Protein AF-A0A7R9XT39-F1 (afdb_monomer_lite)

Secondary structure (DSSP, 8-state):
-------------------------------------PPPP--------S-THHHHHHHHS-TTTTT--HHHH-S---PPS---HHHHHHHHHHHHHHHTSHHHHHS-HHHHHHHIIIIIHHHHHHHHHHHS---SHHHHHHHHHHHHHHHHHHHHHHHHHHH-TTTTT--SHHHHHHHHHHHHHHHHHHHHHHHHHTTTTS-TTTTTHHHHHHHHHHHHHHHHHHHHHH---HHHHHHHHIIIIIIHHHHHHHHHHHHTTBTBTT--S--BTTTB-HHHHHHHHHHHHHHHHHHHHHHHS------

Radius of gyration: 29.71 Å; chains: 1; bounding box: 96×55×79 Å

InterPro domains:
  IPR004254 AdipoR/Haemolysin-III-related [PF03006] (77-288)

Organism: Micromonas pusilla (NCBI:txid38833)

Structure (mmCIF, N/CA/C/O backbone):
data_AF-A0A7R9XT39-F1
#
_entry.id   AF-A0A7R9XT39-F1
#
loop_
_atom_site.group_PDB
_atom_site.id
_atom_site.type_symbol
_atom_site.label_atom_id
_atom_site.label_alt_id
_atom_site.label_comp_id
_atom_site.label_asym_id
_atom_site.label_entity_id
_atom_site.label_seq_id
_atom_site.pdbx_PDB_ins_code
_atom_site.Cartn_x
_atom_site.Cartn_y
_atom_site.Cartn_z
_atom_site.occupancy
_atom_site.B_iso_or_equiv
_atom_site.auth_seq_id
_atom_site.auth_comp_id
_atom_site.auth_asym_id
_atom_site.auth_atom_id
_atom_site.pdbx_PDB_model_num
ATOM 1 N N . MET A 1 1 ? 1.419 -35.106 53.088 1.00 32.16 1 MET A N 1
ATOM 2 C CA . MET A 1 1 ? 0.841 -36.441 53.369 1.00 32.16 1 MET A CA 1
ATOM 3 C C . MET A 1 1 ? 0.356 -36.414 54.808 1.00 32.16 1 MET A C 1
ATOM 5 O O . MET A 1 1 ? 1.156 -36.060 55.649 1.00 32.16 1 MET A O 1
ATOM 9 N N . GLY A 1 2 ? -0.871 -36.677 55.224 1.00 34.03 2 GLY A N 1
ATOM 10 C CA . GLY A 1 2 ? -2.142 -37.052 54.620 1.00 34.03 2 GLY A CA 1
ATOM 11 C C . GLY A 1 2 ? -3.026 -37.405 55.823 1.00 34.03 2 GLY A C 1
ATOM 12 O O . GLY A 1 2 ? -2.589 -38.176 56.669 1.00 34.03 2 GLY A O 1
ATOM 13 N N . ALA A 1 3 ? -4.217 -36.822 55.956 1.00 34.62 3 ALA A N 1
ATOM 14 C CA . ALA A 1 3 ? -5.177 -37.242 56.975 1.00 34.62 3 ALA A CA 1
ATOM 15 C C . ALA A 1 3 ? -6.605 -37.010 56.477 1.00 34.62 3 ALA A C 1
ATOM 17 O O . ALA A 1 3 ? -6.952 -35.956 55.951 1.00 34.62 3 ALA A O 1
ATOM 18 N N . ARG A 1 4 ? -7.394 -38.070 56.605 1.00 38.53 4 ARG A N 1
ATOM 19 C CA . ARG A 1 4 ? -8.707 -38.335 56.023 1.00 38.53 4 ARG A CA 1
ATOM 20 C C . ARG A 1 4 ? -9.724 -38.336 57.165 1.00 38.53 4 ARG A C 1
ATOM 22 O O . ARG A 1 4 ? -9.481 -39.034 58.139 1.00 38.53 4 ARG A O 1
ATOM 29 N N . ALA A 1 5 ? -10.837 -37.613 57.029 1.00 36.81 5 ALA A N 1
ATOM 30 C CA . ALA A 1 5 ? -12.139 -37.787 57.711 1.00 36.81 5 ALA A CA 1
ATOM 31 C C . ALA A 1 5 ? -12.947 -36.489 57.478 1.00 36.81 5 ALA A C 1
ATOM 33 O O . ALA A 1 5 ? -12.364 -35.419 57.503 1.00 36.81 5 ALA A O 1
ATOM 34 N N . ARG A 1 6 ? -14.261 -36.451 57.237 1.00 35.59 6 ARG A N 1
ATOM 35 C CA . ARG A 1 6 ? -15.346 -37.224 57.851 1.00 35.59 6 ARG A CA 1
ATOM 36 C C . ARG A 1 6 ? -16.622 -37.040 57.005 1.00 35.59 6 ARG A C 1
ATOM 38 O O . ARG A 1 6 ? -16.967 -35.917 56.655 1.00 35.59 6 ARG A O 1
ATOM 45 N N . ARG A 1 7 ? -17.341 -38.132 56.727 1.00 37.88 7 ARG A N 1
ATOM 46 C CA . ARG A 1 7 ? -18.770 -38.126 56.355 1.00 37.88 7 ARG A CA 1
ATOM 47 C C . ARG A 1 7 ? -19.614 -37.770 57.586 1.00 37.88 7 ARG A C 1
ATOM 49 O O . ARG A 1 7 ? -19.303 -38.269 58.666 1.00 37.88 7 ARG A O 1
ATOM 56 N N . ARG A 1 8 ? -20.730 -37.057 57.395 1.00 34.25 8 ARG A N 1
ATOM 57 C CA . ARG A 1 8 ? -21.963 -37.210 58.191 1.00 34.25 8 ARG A CA 1
ATOM 58 C C . ARG A 1 8 ? -23.192 -36.975 57.308 1.00 34.25 8 ARG A C 1
ATOM 60 O O . ARG A 1 8 ? -23.306 -35.945 56.658 1.00 34.25 8 ARG A O 1
ATOM 67 N N . SER A 1 9 ? -24.060 -37.979 57.297 1.00 34.28 9 SER A N 1
ATOM 68 C CA . SER A 1 9 ? -25.450 -37.977 56.844 1.00 34.28 9 SER A CA 1
ATOM 69 C C . SER A 1 9 ? -26.370 -37.446 57.945 1.00 34.28 9 SER A C 1
ATOM 71 O O . SER A 1 9 ? -26.027 -37.572 59.119 1.00 34.28 9 SER A O 1
ATOM 73 N N . ASN A 1 10 ? -27.560 -36.967 57.577 1.00 31.22 10 ASN A N 1
ATOM 74 C CA . ASN A 1 10 ? -28.809 -37.363 58.236 1.00 31.22 10 ASN A CA 1
ATOM 75 C C . ASN A 1 10 ? -30.018 -37.052 57.346 1.00 31.22 10 ASN A C 1
ATOM 77 O O . ASN A 1 10 ? -30.013 -36.088 56.586 1.00 31.22 10 ASN A O 1
ATOM 81 N N . ALA A 1 11 ? -30.995 -37.946 57.436 1.00 33.69 11 ALA A N 1
ATOM 82 C CA . ALA A 1 11 ? -32.168 -38.097 56.595 1.00 33.69 11 ALA A CA 1
ATOM 83 C C . ALA A 1 11 ? -33.451 -37.541 57.252 1.00 33.69 11 ALA A C 1
ATOM 85 O O . ALA A 1 11 ? -33.445 -37.158 58.420 1.00 33.69 11 ALA A O 1
ATOM 86 N N . ASP A 1 12 ? -34.526 -37.614 56.460 1.00 35.66 12 ASP A N 1
ATOM 87 C CA . ASP A 1 12 ? -35.953 -37.715 56.803 1.00 35.66 12 ASP A CA 1
ATOM 88 C C . ASP A 1 12 ? -36.755 -36.467 57.203 1.00 35.66 12 ASP A C 1
ATOM 90 O O . ASP A 1 12 ? -36.602 -35.915 58.291 1.00 35.66 12 ASP A O 1
ATOM 94 N N . ARG A 1 13 ? -37.779 -36.158 56.383 1.00 34.16 13 ARG A N 1
ATOM 95 C CA . ARG A 1 13 ? -39.195 -36.358 56.770 1.00 34.16 13 ARG A CA 1
ATOM 96 C C . ARG A 1 13 ? -40.201 -36.130 55.620 1.00 34.16 13 ARG A C 1
ATOM 98 O O . ARG A 1 13 ? -40.382 -35.010 55.166 1.00 34.16 13 ARG A O 1
ATOM 105 N N . ARG A 1 14 ? -40.933 -37.221 55.346 1.00 31.92 14 ARG A N 1
ATOM 106 C CA . ARG A 1 14 ? -42.397 -37.374 55.160 1.00 31.92 14 ARG A CA 1
ATOM 107 C C . ARG A 1 14 ? -43.088 -37.026 53.830 1.00 31.92 14 ARG A C 1
ATOM 109 O O . ARG A 1 14 ? -43.102 -35.895 53.365 1.00 31.92 14 ARG A O 1
ATOM 116 N N . SER A 1 15 ? -43.749 -38.074 53.341 1.00 32.22 15 SER A N 1
ATOM 117 C CA . SER A 1 15 ? -44.799 -38.215 52.334 1.00 32.22 15 SER A CA 1
ATOM 118 C C . SER A 1 15 ? -46.222 -38.049 52.913 1.00 32.22 15 SER A C 1
ATOM 120 O O . SER A 1 15 ? -46.395 -38.112 54.130 1.00 32.22 15 SER A O 1
ATOM 122 N N . ASP A 1 16 ? -47.196 -37.918 51.994 1.00 31.92 16 ASP A N 1
ATOM 123 C CA . ASP A 1 16 ? -48.549 -38.536 51.965 1.00 31.92 16 ASP A CA 1
ATOM 124 C C . ASP A 1 16 ? -49.814 -37.645 51.952 1.00 31.92 16 ASP A C 1
ATOM 126 O O . ASP A 1 16 ? -49.965 -36.723 52.747 1.00 31.92 16 ASP A O 1
ATOM 130 N N . GLY A 1 17 ? -50.760 -38.051 51.077 1.00 26.70 17 GLY A N 1
ATOM 131 C CA . GLY A 1 17 ? -52.228 -37.868 51.176 1.00 26.70 17 GLY A CA 1
ATOM 132 C C . GLY A 1 17 ? -52.839 -36.797 50.254 1.00 26.70 17 GLY A C 1
ATOM 133 O O . GLY A 1 17 ? -52.707 -35.619 50.540 1.00 26.70 17 GLY A O 1
ATOM 134 N N . SER A 1 18 ? -53.366 -37.097 49.056 1.00 27.42 18 SER A N 1
ATOM 135 C CA . SER A 1 18 ? -54.650 -37.744 48.671 1.00 27.42 18 SER A CA 1
ATOM 136 C C . SER A 1 18 ? -55.882 -36.815 48.615 1.00 27.42 18 SER A C 1
ATOM 138 O O . SER A 1 18 ? -56.215 -36.206 49.627 1.00 27.42 18 SER A O 1
ATOM 140 N N . SER A 1 19 ? -56.611 -36.862 47.484 1.00 29.48 19 SER A N 1
ATOM 141 C CA . SER A 1 19 ? -58.088 -37.009 47.335 1.00 29.48 19 SER A CA 1
ATOM 142 C C . SER A 1 19 ? -58.835 -36.033 46.388 1.00 29.48 19 SER A C 1
ATOM 144 O O . SER A 1 19 ? -58.649 -34.824 46.449 1.00 29.48 19 SER A O 1
ATOM 146 N N . ASN A 1 20 ? -59.721 -36.657 45.584 1.00 31.84 20 ASN A N 1
ATOM 147 C CA . ASN A 1 20 ? -61.009 -36.234 44.981 1.00 31.84 20 ASN A CA 1
ATOM 148 C C . ASN A 1 20 ? -61.008 -35.239 43.800 1.00 31.84 20 ASN A C 1
ATOM 150 O O . ASN A 1 20 ? -60.501 -34.133 43.904 1.00 31.84 20 ASN A O 1
ATOM 154 N N . GLU A 1 21 ? -61.387 -35.635 42.575 1.00 28.19 21 GLU A N 1
ATOM 155 C CA . GLU A 1 21 ? -62.702 -36.031 41.996 1.00 28.19 21 GLU A CA 1
ATOM 156 C C . GLU A 1 21 ? -63.552 -34.858 41.445 1.00 28.19 21 GLU A C 1
ATOM 158 O O . GLU A 1 21 ? -63.970 -33.973 42.176 1.00 28.19 21 GLU A O 1
ATOM 163 N N . ALA A 1 22 ? -63.775 -34.933 40.121 1.00 27.36 22 ALA A N 1
ATOM 164 C CA . ALA A 1 22 ? -64.936 -34.579 39.283 1.00 27.36 22 ALA A CA 1
ATOM 165 C C . ALA A 1 22 ? -65.805 -33.321 39.542 1.00 27.36 22 ALA A C 1
ATOM 167 O O . ALA A 1 22 ? -66.379 -33.140 40.607 1.00 27.36 22 ALA A O 1
ATOM 168 N N . GLY A 1 23 ? -66.096 -32.574 38.462 1.00 25.83 23 GLY A N 1
ATOM 169 C CA . GLY A 1 23 ? -67.310 -31.743 38.362 1.00 25.83 23 GLY A CA 1
ATOM 170 C C . GLY A 1 23 ? -67.224 -30.563 37.386 1.00 25.83 23 GLY A C 1
ATOM 171 O O . GLY A 1 23 ? -66.329 -29.738 37.486 1.00 25.83 23 GLY A O 1
ATOM 172 N N . ALA A 1 24 ? -68.156 -30.495 36.434 1.00 28.08 24 ALA A N 1
ATOM 173 C CA . ALA A 1 24 ? -68.246 -29.533 35.332 1.00 28.08 24 ALA A CA 1
ATOM 174 C C . ALA A 1 24 ? -68.971 -28.217 35.690 1.00 28.08 24 ALA A C 1
ATOM 176 O O . ALA A 1 24 ? -69.907 -28.277 36.477 1.00 28.08 24 ALA A O 1
ATOM 177 N N . SER A 1 25 ? -68.645 -27.097 35.011 1.00 28.42 25 SER A N 1
ATOM 178 C CA . SER A 1 25 ? -69.613 -26.105 34.465 1.00 28.42 25 SER A CA 1
ATOM 179 C C . SER A 1 25 ? -68.954 -24.832 33.875 1.00 28.42 25 SER A C 1
ATOM 181 O O . SER A 1 25 ? -68.243 -24.126 34.577 1.00 28.42 25 SER A O 1
ATOM 183 N N . SER A 1 26 ? -69.251 -24.572 32.591 1.00 27.02 26 SER A N 1
ATOM 184 C CA . SER A 1 26 ? -69.589 -23.299 31.895 1.00 27.02 26 SER A CA 1
ATOM 185 C C . SER A 1 26 ? -68.914 -21.933 32.182 1.00 27.02 26 SER A C 1
ATOM 187 O O . SER A 1 26 ? -68.996 -21.441 33.298 1.00 27.02 26 SER A O 1
ATOM 189 N N . GLN A 1 27 ? -68.557 -21.264 31.058 1.00 27.39 27 GLN A N 1
ATOM 190 C CA . GLN A 1 27 ? -68.538 -19.800 30.766 1.00 27.39 27 GLN A CA 1
ATOM 191 C C . GLN A 1 27 ? -67.497 -18.941 31.522 1.00 27.39 27 GLN A C 1
ATOM 193 O O . GLN A 1 27 ? -67.239 -19.187 32.686 1.00 27.39 27 GLN A O 1
ATOM 198 N N . SER A 1 28 ? -66.852 -17.905 30.977 1.00 27.48 28 SER A N 1
ATOM 199 C CA . SER A 1 28 ? -66.780 -17.252 29.661 1.00 27.48 28 SER A CA 1
ATOM 200 C C . SER A 1 28 ? -65.552 -16.307 29.667 1.00 27.48 28 SER A C 1
ATOM 202 O O . SER A 1 28 ? -64.996 -16.035 30.728 1.00 27.48 28 SER A O 1
ATOM 204 N N . ASP A 1 29 ? -65.194 -15.810 28.480 1.00 29.88 29 ASP A N 1
ATOM 205 C CA . ASP A 1 29 ? -64.524 -14.523 28.204 1.00 29.88 29 ASP A CA 1
ATOM 206 C C . ASP A 1 29 ? -62.989 -14.448 27.992 1.00 29.88 29 ASP A C 1
ATOM 208 O O . ASP A 1 29 ? -62.166 -14.782 28.841 1.00 29.88 29 ASP A O 1
ATOM 212 N N . ASP A 1 30 ? -62.690 -13.925 26.791 1.00 30.08 30 ASP A N 1
ATOM 213 C CA . ASP A 1 30 ? -61.582 -13.056 26.369 1.00 30.08 30 ASP A CA 1
ATOM 214 C C . ASP A 1 30 ? -60.177 -13.629 26.066 1.00 30.08 30 ASP A C 1
ATOM 216 O O . ASP A 1 30 ? -59.311 -13.742 26.925 1.00 30.08 30 ASP A O 1
ATOM 220 N N . GLU A 1 31 ? -59.930 -13.948 24.781 1.00 30.56 31 GLU A N 1
ATOM 221 C CA . GLU A 1 31 ? -59.060 -13.181 23.845 1.00 30.56 31 GLU A CA 1
ATOM 222 C C . GLU A 1 31 ? -58.592 -14.034 22.631 1.00 30.56 31 GLU A C 1
ATOM 224 O O . GLU A 1 31 ? -57.877 -15.032 22.745 1.00 30.56 31 GLU A O 1
ATOM 229 N N . GLU A 1 32 ? -58.987 -13.603 21.428 1.00 31.91 32 GLU A N 1
ATOM 230 C CA . GLU A 1 32 ? -58.438 -13.970 20.104 1.00 31.91 32 GLU A CA 1
ATOM 231 C C . GLU A 1 32 ? -57.092 -13.239 19.824 1.00 31.91 32 GLU A C 1
ATOM 233 O O . GLU A 1 32 ? -56.751 -12.311 20.554 1.00 31.91 32 GLU A O 1
ATOM 238 N N . PRO A 1 33 ? -56.376 -13.436 18.688 1.00 42.66 33 PRO A N 1
ATOM 239 C CA . PRO A 1 33 ? -56.176 -14.625 17.851 1.00 42.66 33 PRO A CA 1
ATOM 240 C C . PRO A 1 33 ? -54.685 -14.854 17.454 1.00 42.66 33 PRO A C 1
ATOM 242 O O . PRO A 1 33 ? -53.861 -13.941 17.378 1.00 42.66 33 PRO A O 1
ATOM 245 N N . ARG A 1 34 ? -54.332 -16.092 17.074 1.00 33.81 34 ARG A N 1
ATOM 246 C CA . ARG A 1 34 ? -53.070 -16.431 16.371 1.00 33.81 34 ARG A CA 1
ATOM 247 C C . ARG A 1 34 ? -53.245 -16.300 14.848 1.00 33.81 34 ARG A C 1
ATOM 249 O O . ARG A 1 34 ? -54.191 -16.890 14.331 1.00 33.81 34 ARG A O 1
ATOM 256 N N . PRO A 1 35 ? -52.313 -15.691 14.089 1.00 35.38 35 PRO A N 1
ATOM 257 C CA . PRO A 1 35 ? -52.311 -15.806 12.632 1.00 35.38 35 PRO A CA 1
ATOM 258 C C . PRO A 1 35 ? -51.395 -16.953 12.164 1.00 35.38 35 PRO A C 1
ATOM 260 O O . PRO A 1 35 ? -50.300 -17.118 12.714 1.00 35.38 35 PRO A O 1
ATOM 263 N N . PRO A 1 36 ? -51.754 -17.703 11.103 1.00 38.31 36 PRO A N 1
ATOM 264 C CA . PRO A 1 36 ? -50.773 -18.490 10.369 1.00 38.31 36 PRO A CA 1
ATOM 265 C C . PRO A 1 36 ? -50.603 -18.077 8.894 1.00 38.31 36 PRO A C 1
ATOM 267 O O . PRO A 1 36 ? -51.551 -17.781 8.176 1.00 38.31 36 PRO A O 1
ATOM 270 N N . ALA A 1 37 ? -49.339 -18.198 8.472 1.00 32.69 37 ALA A N 1
ATOM 271 C CA . ALA A 1 37 ? -48.829 -18.561 7.145 1.00 32.69 37 ALA A CA 1
ATOM 272 C C . ALA A 1 37 ? -48.983 -17.577 5.960 1.00 32.69 37 ALA A C 1
ATOM 274 O O . ALA A 1 37 ? -49.962 -17.576 5.218 1.00 32.69 37 ALA A O 1
ATOM 275 N N . HIS A 1 38 ? -47.892 -16.855 5.665 1.00 31.77 38 HIS A N 1
ATOM 276 C CA . HIS A 1 38 ? -47.672 -16.208 4.369 1.00 31.77 38 HIS A CA 1
ATOM 277 C C . HIS A 1 38 ? -47.278 -17.220 3.278 1.00 31.77 38 HIS A C 1
ATOM 279 O O . HIS A 1 38 ? -46.337 -18.000 3.428 1.00 31.77 38 HIS A O 1
ATOM 285 N N . ARG A 1 39 ? -48.010 -17.146 2.159 1.00 31.08 39 ARG A N 1
ATOM 286 C CA . ARG A 1 39 ? -47.821 -17.873 0.895 1.00 31.08 39 ARG A CA 1
ATOM 287 C C . ARG A 1 39 ? -46.492 -17.553 0.205 1.00 31.08 39 ARG A C 1
ATOM 289 O O . ARG A 1 39 ? -46.056 -16.406 0.147 1.00 31.08 39 ARG A O 1
ATOM 296 N N . ALA A 1 40 ? -45.931 -18.596 -0.403 1.00 30.36 40 ALA A N 1
ATOM 297 C CA . ALA A 1 40 ? -44.793 -18.569 -1.307 1.00 30.36 40 ALA A CA 1
ATOM 298 C C . ALA A 1 40 ? -45.086 -17.791 -2.605 1.00 30.36 40 ALA A C 1
ATOM 300 O O . ALA A 1 40 ? -46.150 -17.919 -3.211 1.00 30.36 40 ALA A O 1
ATOM 301 N N . VAL A 1 41 ? -44.093 -17.012 -3.028 1.00 28.11 41 VAL A N 1
ATOM 302 C CA . VAL A 1 41 ? -44.050 -16.237 -4.271 1.00 28.11 41 VAL A CA 1
ATOM 303 C C . VAL A 1 41 ? -43.592 -17.143 -5.410 1.00 28.11 41 VAL A C 1
ATOM 305 O O . VAL A 1 41 ? -42.565 -17.812 -5.291 1.00 28.11 41 VAL A O 1
ATOM 308 N N . SER A 1 42 ? -44.303 -17.125 -6.538 1.00 30.08 42 SER A N 1
ATOM 309 C CA . SER A 1 42 ? -43.783 -17.668 -7.791 1.00 30.08 42 SER A CA 1
ATOM 310 C C . SER A 1 42 ? -44.086 -16.765 -8.986 1.00 30.08 42 SER A C 1
ATOM 312 O O . SER A 1 42 ? -45.142 -16.144 -9.087 1.00 30.08 42 SER A O 1
ATOM 314 N N . SER A 1 43 ? -43.122 -16.802 -9.905 1.00 29.98 43 SER A N 1
ATOM 315 C CA . SER A 1 43 ? -43.143 -16.429 -11.322 1.00 29.98 43 SER A CA 1
ATOM 316 C C . SER A 1 43 ? -42.496 -15.097 -11.742 1.00 29.98 43 SER A C 1
ATOM 318 O O . SER A 1 43 ? -42.910 -13.987 -11.427 1.00 29.98 43 SER A O 1
ATOM 320 N N . LEU A 1 44 ? -41.418 -15.303 -12.503 1.00 34.75 44 LEU A N 1
ATOM 321 C CA . LEU A 1 44 ? -40.627 -14.387 -13.313 1.00 34.75 44 LEU A CA 1
ATOM 322 C C . LEU A 1 44 ? -41.393 -13.834 -14.526 1.00 34.75 44 LEU A C 1
ATOM 324 O O . LEU A 1 44 ? -42.007 -14.608 -15.257 1.00 34.75 44 LEU A O 1
ATOM 328 N N . ARG A 1 45 ? -41.150 -12.556 -14.852 1.00 29.34 45 ARG A N 1
ATOM 329 C CA . ARG A 1 45 ? -40.791 -11.978 -16.181 1.00 29.34 45 ARG A CA 1
ATOM 330 C C . ARG A 1 45 ? -40.890 -10.448 -16.042 1.00 29.34 45 ARG A C 1
ATOM 332 O O . ARG A 1 45 ? -41.804 -9.969 -15.399 1.00 29.34 45 ARG A O 1
ATOM 339 N N . LYS A 1 46 ? -39.999 -9.598 -16.555 1.00 30.80 46 LYS A N 1
ATOM 340 C CA . LYS A 1 46 ? -39.373 -9.538 -17.883 1.00 30.80 46 LYS A CA 1
ATOM 341 C C . LYS A 1 46 ? -38.120 -8.652 -17.776 1.00 30.80 46 LYS A C 1
ATOM 343 O O . LYS A 1 46 ? -38.153 -7.615 -17.122 1.00 30.80 46 LYS A O 1
ATOM 348 N N . ALA A 1 47 ? -37.037 -9.047 -18.437 1.00 40.84 47 ALA A N 1
ATOM 349 C CA . ALA A 1 47 ? -35.874 -8.196 -18.646 1.00 40.84 47 ALA A CA 1
ATOM 350 C C . ALA A 1 47 ? -36.169 -7.166 -19.750 1.00 40.84 47 ALA A C 1
ATOM 352 O O . ALA A 1 47 ? -36.635 -7.543 -20.823 1.00 40.84 47 ALA A O 1
ATOM 353 N N . SER A 1 48 ? -35.865 -5.892 -19.491 1.00 30.88 48 SER A N 1
ATOM 354 C CA . SER A 1 48 ? -35.667 -4.868 -20.520 1.00 30.88 48 SER A CA 1
ATOM 355 C C . SER A 1 48 ? -34.634 -3.848 -20.033 1.00 30.88 48 SER A C 1
ATOM 357 O O . SER A 1 48 ? -34.872 -3.091 -19.101 1.00 30.88 48 SER A O 1
ATOM 359 N N . SER A 1 49 ? -33.459 -3.969 -20.646 1.00 35.31 49 SER A N 1
ATOM 360 C CA . SER A 1 49 ? -32.313 -3.069 -20.824 1.00 35.31 49 SER A CA 1
ATOM 361 C C . SER A 1 49 ? -32.158 -1.746 -20.049 1.00 35.31 49 SER A C 1
ATOM 363 O O . SER A 1 49 ? -33.008 -0.866 -20.107 1.00 35.31 49 SER A O 1
ATOM 365 N N . SER A 1 50 ? -30.890 -1.553 -19.647 1.00 38.59 50 SER A N 1
ATOM 366 C CA . SER A 1 50 ? -30.110 -0.301 -19.689 1.00 38.59 50 SER A CA 1
ATOM 367 C C . SER A 1 50 ? -30.188 0.618 -18.457 1.00 38.59 50 SER A C 1
ATOM 369 O O . SER A 1 50 ? -31.247 1.103 -18.095 1.00 38.59 50 SER A O 1
ATOM 371 N N . PHE A 1 51 ? -29.022 0.861 -17.835 1.00 33.41 51 PHE A N 1
ATOM 372 C CA . PHE A 1 51 ? -28.726 1.744 -16.681 1.00 33.41 51 PHE A CA 1
ATOM 373 C C . PHE A 1 51 ? -28.958 1.271 -15.225 1.00 33.41 51 PHE A C 1
ATOM 375 O O . PHE A 1 51 ? -28.666 2.014 -14.296 1.00 33.41 51 PHE A O 1
ATOM 382 N N . GLY A 1 52 ? -29.304 0.008 -14.963 1.00 34.75 52 GLY A N 1
ATOM 383 C CA . GLY A 1 52 ? -29.505 -0.506 -13.587 1.00 34.75 52 GLY A CA 1
ATOM 384 C C . GLY A 1 52 ? -28.255 -0.901 -12.768 1.00 34.75 52 GLY A C 1
ATOM 385 O O . GLY A 1 52 ? -28.378 -1.694 -11.837 1.00 34.75 52 GLY A O 1
ATOM 386 N N . SER A 1 53 ? -27.047 -0.444 -13.119 1.00 47.22 53 SER A N 1
ATOM 387 C CA . SER A 1 53 ? -25.788 -0.992 -12.564 1.00 47.22 53 SER A CA 1
ATOM 388 C C . SER A 1 53 ? -25.340 -0.351 -11.239 1.00 47.22 53 SER A C 1
ATOM 390 O O . SER A 1 53 ? -24.815 -1.042 -10.368 1.00 47.22 53 SER A O 1
ATOM 392 N N . PHE A 1 54 ? -25.588 0.945 -11.025 1.00 39.00 54 PHE A N 1
ATOM 393 C CA . PHE A 1 54 ? -25.061 1.647 -9.844 1.00 39.00 54 PHE A CA 1
ATOM 394 C C . PHE A 1 54 ? -25.980 1.583 -8.615 1.00 39.00 54 PHE A C 1
ATOM 396 O O . PHE A 1 54 ? -25.492 1.368 -7.506 1.00 39.00 54 PHE A O 1
ATOM 403 N N . GLU A 1 55 ? -27.299 1.695 -8.793 1.00 36.69 55 GLU A N 1
ATOM 404 C CA . GLU A 1 55 ? -28.264 1.580 -7.686 1.00 36.69 55 GLU A CA 1
ATOM 405 C C . GLU A 1 55 ? -28.286 0.171 -7.093 1.00 36.69 55 GLU A C 1
ATOM 407 O O . GLU A 1 55 ? -28.201 0.023 -5.877 1.00 36.69 55 GLU A O 1
ATOM 412 N N . LYS A 1 56 ? -28.237 -0.876 -7.928 1.00 37.09 56 LYS A N 1
ATOM 413 C CA . LYS A 1 56 ? -28.119 -2.260 -7.441 1.00 37.09 56 LYS A CA 1
ATOM 414 C C . LYS A 1 56 ? -26.810 -2.526 -6.702 1.00 37.09 56 LYS A C 1
ATOM 416 O O . LYS A 1 56 ? -26.808 -3.291 -5.746 1.00 37.09 56 LYS A O 1
ATOM 421 N N . LEU A 1 57 ? -25.696 -1.902 -7.095 1.00 37.16 57 LEU A N 1
ATOM 422 C CA . LEU A 1 57 ? -24.442 -1.982 -6.332 1.00 37.16 57 LEU A CA 1
ATOM 423 C C . LEU A 1 57 ? -24.547 -1.250 -4.985 1.00 37.16 57 LEU A C 1
ATOM 425 O O . LEU A 1 57 ? -24.005 -1.732 -3.989 1.00 37.16 57 LEU A O 1
ATOM 429 N N . HIS A 1 58 ? -25.266 -0.126 -4.936 1.00 40.50 58 HIS A N 1
ATOM 430 C CA . HIS A 1 58 ? -25.541 0.612 -3.702 1.00 40.50 58 HIS A CA 1
ATOM 431 C C . HIS A 1 58 ? -26.499 -0.144 -2.761 1.00 40.50 58 HIS A C 1
ATOM 433 O O . HIS A 1 58 ? -26.348 -0.030 -1.547 1.00 40.50 58 HIS A O 1
ATOM 439 N N . GLU A 1 59 ? -27.427 -0.940 -3.300 1.00 37.47 59 GLU A N 1
ATOM 440 C CA . GLU A 1 59 ? -28.325 -1.832 -2.547 1.00 37.47 59 GLU A CA 1
ATOM 441 C C . GLU A 1 59 ? -27.651 -3.144 -2.104 1.00 37.47 59 GLU A C 1
ATOM 443 O O . GLU A 1 59 ? -27.925 -3.642 -1.014 1.00 37.47 59 GLU A O 1
ATOM 448 N N . LEU A 1 60 ? -26.742 -3.702 -2.915 1.00 39.12 60 LEU A N 1
ATOM 449 C CA . LEU A 1 60 ? -25.974 -4.915 -2.585 1.00 39.12 60 LEU A CA 1
ATOM 450 C C . LEU A 1 60 ? -24.884 -4.660 -1.536 1.00 39.12 60 LEU A C 1
ATOM 452 O O . LEU A 1 60 ? -24.509 -5.568 -0.789 1.00 39.12 60 LEU A O 1
ATOM 456 N N . ALA A 1 61 ? -24.354 -3.441 -1.486 1.00 41.34 61 ALA A N 1
ATOM 457 C CA . ALA A 1 61 ? -23.466 -3.007 -0.427 1.00 41.34 61 ALA A CA 1
ATOM 458 C C . ALA A 1 61 ? -24.311 -2.463 0.729 1.00 41.34 61 ALA A C 1
ATOM 460 O O . ALA A 1 61 ? -24.690 -1.295 0.729 1.00 41.34 61 ALA A O 1
ATOM 461 N N . ASP A 1 62 ? -24.566 -3.273 1.762 1.00 48.72 62 ASP A N 1
ATOM 462 C CA . ASP A 1 62 ? -25.026 -2.711 3.032 1.00 48.72 62 ASP A CA 1
ATOM 463 C C . ASP A 1 62 ? -23.893 -1.843 3.600 1.00 48.72 62 ASP A C 1
ATOM 465 O O . ASP A 1 62 ? -23.013 -2.303 4.332 1.00 48.72 62 ASP A O 1
ATOM 469 N N . TRP A 1 63 ? -23.893 -0.561 3.237 1.00 47.09 63 TRP A N 1
ATOM 470 C CA . TRP A 1 63 ? -22.907 0.422 3.675 1.00 47.09 63 TRP A CA 1
ATOM 471 C C . TRP A 1 63 ? -22.859 0.551 5.195 1.00 47.09 63 TRP A C 1
ATOM 473 O O . TRP A 1 63 ? -21.849 1.016 5.735 1.00 47.09 63 TRP A O 1
ATOM 483 N N . LYS A 1 64 ? -23.914 0.125 5.908 1.00 50.38 64 LYS A N 1
ATOM 484 C CA . LYS A 1 64 ? -23.873 0.025 7.365 1.00 50.38 64 LYS A CA 1
ATOM 485 C C . LYS A 1 64 ? -22.922 -1.096 7.778 1.00 50.38 64 LYS A C 1
ATOM 487 O O . LYS A 1 64 ? -22.147 -0.878 8.700 1.00 50.38 64 LYS A O 1
ATOM 492 N N . GLN A 1 65 ? -22.827 -2.206 7.052 1.00 44.97 65 GLN A N 1
ATOM 493 C CA . GLN A 1 65 ? -21.994 -3.372 7.385 1.00 44.97 65 GLN A CA 1
ATOM 494 C C . GLN A 1 65 ? -20.599 -3.420 6.723 1.00 44.97 65 GLN A C 1
ATOM 496 O O . GLN A 1 65 ? -19.686 -3.987 7.313 1.00 44.97 65 GLN A O 1
ATOM 501 N N . VAL A 1 66 ? -20.361 -2.773 5.576 1.00 43.59 66 VAL A N 1
ATOM 502 C CA . VAL A 1 66 ? -19.073 -2.831 4.828 1.00 43.59 66 VAL A CA 1
ATOM 503 C C . VAL A 1 66 ? -17.848 -2.315 5.619 1.00 43.59 66 VAL A C 1
ATOM 505 O O . VAL A 1 66 ? -17.645 -1.106 5.764 1.00 43.59 66 VAL A O 1
ATOM 508 N N . GLY A 1 67 ? -17.023 -3.206 6.171 1.00 44.25 67 GLY A N 1
ATOM 509 C CA . GLY A 1 67 ? -15.894 -2.849 7.050 1.00 44.25 67 GLY A CA 1
ATOM 510 C C . GLY A 1 67 ? -16.255 -2.650 8.533 1.00 44.25 67 GLY A C 1
ATOM 511 O O . GLY A 1 67 ? -15.418 -2.195 9.312 1.00 44.25 67 GLY A O 1
ATOM 512 N N . LEU A 1 68 ? -17.483 -2.993 8.944 1.00 43.81 68 LEU A N 1
ATOM 513 C CA . LEU A 1 68 ? -17.869 -3.125 10.352 1.00 43.81 68 LEU A CA 1
ATOM 514 C C . LEU A 1 68 ? -17.752 -4.595 10.777 1.00 43.81 68 LEU A C 1
ATOM 516 O O . LEU A 1 68 ? -18.689 -5.372 10.619 1.00 43.81 68 LEU A O 1
ATOM 520 N N . HIS A 1 69 ? -16.637 -4.986 11.391 1.00 47.00 69 HIS A N 1
ATOM 521 C CA . HIS A 1 69 ? -16.652 -6.210 12.195 1.00 47.00 69 HIS A CA 1
ATOM 522 C C . HIS A 1 69 ? -17.294 -5.875 13.542 1.00 47.00 69 HIS A C 1
ATOM 524 O O . HIS A 1 69 ? -16.736 -5.086 14.306 1.00 47.00 69 HIS A O 1
ATOM 530 N N . LYS A 1 70 ? -18.432 -6.497 13.869 1.00 40.22 70 LYS A N 1
ATOM 531 C CA . LYS A 1 70 ? -19.077 -6.350 15.191 1.00 40.22 70 LYS A CA 1
ATOM 532 C C . LYS A 1 70 ? -18.090 -6.635 16.337 1.00 40.22 70 LYS A C 1
ATOM 534 O O . LYS A 1 70 ? -17.965 -5.835 17.254 1.00 40.22 70 LYS A O 1
ATOM 539 N N . ARG A 1 71 ? -17.228 -7.649 16.165 1.00 42.62 71 ARG A N 1
ATOM 540 C CA . ARG A 1 71 ? -16.110 -7.969 17.078 1.00 42.62 71 ARG A CA 1
ATOM 541 C C . ARG A 1 71 ? -15.058 -6.858 17.247 1.00 42.62 71 ARG A C 1
ATOM 543 O O . ARG A 1 71 ? -14.300 -6.920 18.203 1.00 42.62 71 ARG A O 1
ATOM 550 N N . TYR A 1 72 ? -14.964 -5.873 16.348 1.00 41.22 72 TYR A N 1
ATOM 551 C CA . TYR A 1 72 ? -14.047 -4.724 16.466 1.00 41.22 72 TYR A CA 1
ATOM 552 C C . TYR A 1 72 ? -14.740 -3.437 16.951 1.00 41.22 72 TYR A C 1
ATOM 554 O O . TYR A 1 72 ? -14.047 -2.473 17.295 1.00 41.22 72 TYR A O 1
ATOM 562 N N . ALA A 1 73 ? -16.076 -3.420 16.980 1.00 39.38 73 ALA A N 1
ATOM 563 C CA . ALA A 1 73 ? -16.896 -2.283 17.394 1.00 39.38 73 ALA A CA 1
ATOM 564 C C . ALA A 1 73 ? -17.302 -2.335 18.880 1.00 39.38 73 ALA A C 1
ATOM 566 O O . ALA A 1 73 ? -17.524 -1.276 19.466 1.00 39.38 73 ALA A O 1
ATOM 567 N N . ASP A 1 74 ? -17.346 -3.524 19.488 1.00 40.09 74 ASP A N 1
ATOM 568 C CA . ASP A 1 74 ? -17.762 -3.692 20.884 1.00 40.09 74 ASP A CA 1
ATOM 569 C C . ASP A 1 74 ? -16.727 -3.170 21.894 1.00 40.09 74 ASP A C 1
ATOM 571 O O . ASP A 1 74 ? -15.515 -3.217 21.675 1.00 40.09 74 ASP A O 1
ATOM 575 N N . GLN A 1 75 ? -17.224 -2.642 23.016 1.00 40.41 75 GLN A N 1
ATOM 576 C CA . GLN A 1 75 ? -16.437 -2.029 24.097 1.00 40.41 75 GLN A CA 1
ATOM 577 C C . GLN A 1 75 ? -15.740 -3.063 25.005 1.00 40.41 75 GLN A C 1
ATOM 579 O O . GLN A 1 75 ? -14.764 -2.728 25.673 1.00 40.41 75 GLN A O 1
ATOM 584 N N . ALA A 1 76 ? -16.188 -4.322 24.991 1.00 43.31 76 ALA A N 1
ATOM 585 C CA . ALA A 1 76 ? -15.637 -5.426 25.777 1.00 43.31 76 ALA A CA 1
ATOM 586 C C . ALA A 1 76 ? -14.688 -6.282 24.920 1.00 43.31 76 ALA A C 1
ATOM 588 O O . ALA A 1 76 ? -15.015 -7.380 24.475 1.00 43.31 76 ALA A O 1
ATOM 589 N N . LEU A 1 77 ? -13.506 -5.757 24.607 1.00 43.53 77 LEU A N 1
ATOM 590 C CA . LEU A 1 77 ? -12.563 -6.425 23.710 1.00 43.53 77 LEU A CA 1
ATOM 591 C C . LEU A 1 77 ? -11.663 -7.410 24.460 1.00 43.53 77 LEU A C 1
ATOM 593 O O . LEU A 1 77 ? -10.490 -7.133 24.695 1.00 43.53 77 LEU A O 1
ATOM 597 N N . HIS A 1 78 ? -12.184 -8.606 24.743 1.00 41.62 78 HIS A N 1
ATOM 598 C CA . HIS A 1 78 ? -11.333 -9.788 24.902 1.00 41.62 78 HIS A CA 1
ATOM 599 C C . HIS A 1 78 ? -10.870 -10.212 23.496 1.00 41.62 78 HIS A C 1
ATOM 601 O O . HIS A 1 78 ? -11.461 -11.075 22.846 1.00 41.62 78 HIS A O 1
ATOM 607 N N . ARG A 1 79 ? -9.869 -9.511 22.944 1.00 53.50 79 ARG A N 1
ATOM 608 C CA . ARG A 1 79 ? -9.271 -9.886 21.653 1.00 53.50 79 ARG A CA 1
ATOM 609 C C . ARG A 1 79 ? -8.274 -11.017 21.890 1.00 53.50 79 ARG A C 1
ATOM 611 O O . ARG A 1 79 ? -7.487 -10.915 22.829 1.00 53.50 79 ARG A O 1
ATOM 618 N N . PRO A 1 80 ? -8.285 -12.077 21.070 1.00 50.22 80 PRO A N 1
ATOM 619 C CA . PRO A 1 80 ? -7.245 -13.091 21.146 1.00 50.22 80 PRO A CA 1
ATOM 620 C C . PRO A 1 80 ? -5.882 -12.458 20.874 1.00 50.22 80 PRO A C 1
ATOM 622 O O . PRO A 1 80 ? -5.750 -11.548 20.052 1.00 50.22 80 PRO A O 1
ATOM 625 N N . ILE A 1 81 ? -4.904 -12.932 21.633 1.00 50.84 81 ILE A N 1
ATOM 626 C CA . ILE A 1 81 ? -3.520 -12.475 21.624 1.00 50.84 81 ILE A CA 1
ATOM 627 C C . ILE A 1 81 ? -2.883 -12.894 20.289 1.00 50.84 81 ILE A C 1
ATOM 629 O O . ILE A 1 81 ? -3.090 -14.020 19.851 1.00 50.84 81 ILE A O 1
ATOM 633 N N . ALA A 1 82 ? -2.129 -11.985 19.661 1.00 56.09 82 ALA A N 1
ATOM 634 C CA . ALA A 1 82 ? -1.291 -12.228 18.483 1.00 56.09 82 ALA A CA 1
ATOM 635 C C . ALA A 1 82 ? -2.021 -12.745 17.219 1.00 56.09 82 ALA A C 1
ATOM 637 O O . ALA A 1 82 ? -1.953 -13.921 16.868 1.00 56.09 82 ALA A O 1
ATOM 638 N N . ARG A 1 83 ? -2.670 -11.837 16.477 1.00 65.44 83 ARG A N 1
ATOM 639 C CA . ARG A 1 83 ? -3.126 -12.060 15.086 1.00 65.44 83 ARG A CA 1
ATOM 640 C C . ARG A 1 83 ? -2.284 -11.232 14.113 1.00 65.44 83 ARG A C 1
ATOM 642 O O . ARG A 1 83 ? -1.738 -10.213 14.521 1.00 65.44 83 ARG A O 1
ATOM 649 N N . GLY A 1 84 ? -2.172 -11.639 12.853 1.00 70.00 84 GLY A N 1
ATOM 650 C CA . GLY A 1 84 ? -1.301 -10.973 11.880 1.00 70.00 84 GLY A CA 1
ATOM 651 C C . GLY A 1 84 ? 0.168 -11.397 11.978 1.00 70.00 84 GLY A C 1
ATOM 652 O O . GLY A 1 84 ? 1.064 -10.589 11.750 1.00 70.00 84 GLY A O 1
ATOM 653 N N . TRP A 1 85 ? 0.451 -12.662 12.314 1.00 78.75 85 TRP A N 1
ATOM 654 C CA . TRP A 1 85 ? 1.823 -13.200 12.360 1.00 78.75 85 TRP A CA 1
ATOM 655 C C . TRP A 1 85 ? 2.580 -13.001 11.046 1.00 78.75 85 TRP A C 1
ATOM 657 O O . TRP A 1 85 ? 3.764 -12.670 11.057 1.00 78.75 85 TRP A O 1
ATOM 667 N N . ILE A 1 86 ? 1.877 -13.133 9.916 1.00 84.81 86 ILE A N 1
ATOM 668 C CA . ILE A 1 86 ? 2.431 -12.839 8.591 1.00 84.81 86 ILE A CA 1
ATOM 669 C C . ILE A 1 86 ? 2.940 -11.403 8.536 1.00 84.81 86 ILE A C 1
ATOM 671 O O . ILE A 1 86 ? 4.015 -11.161 7.993 1.00 84.81 86 ILE A O 1
ATOM 675 N N . HIS A 1 87 ? 2.192 -10.454 9.111 1.00 89.06 87 HIS A N 1
ATOM 676 C CA . HIS A 1 87 ? 2.589 -9.055 9.081 1.00 89.06 87 HIS A CA 1
ATOM 677 C C . HIS A 1 87 ? 3.908 -8.844 9.801 1.00 89.06 87 HIS A C 1
ATOM 679 O O . HIS A 1 87 ? 4.787 -8.181 9.264 1.00 89.06 87 HIS A O 1
ATOM 685 N N . LEU A 1 88 ? 4.066 -9.457 10.975 1.00 89.75 88 LEU A N 1
ATOM 686 C CA . LEU A 1 88 ? 5.297 -9.349 11.747 1.00 89.75 88 LEU A CA 1
ATOM 687 C C . LEU A 1 88 ? 6.482 -9.995 11.037 1.00 89.75 88 LEU A C 1
ATOM 689 O O . LEU A 1 88 ? 7.541 -9.374 10.953 1.00 89.75 88 LEU A O 1
ATOM 693 N N . VAL A 1 89 ? 6.321 -11.228 10.553 1.00 91.50 89 VAL A N 1
ATOM 694 C CA . VAL A 1 89 ? 7.400 -11.961 9.875 1.00 91.50 89 VAL A CA 1
ATOM 695 C C . VAL A 1 89 ? 7.877 -11.182 8.651 1.00 91.50 89 VAL A C 1
ATOM 697 O O . VAL A 1 89 ? 9.076 -10.949 8.500 1.00 91.50 89 VAL A O 1
ATOM 700 N N . VAL A 1 90 ? 6.944 -10.716 7.817 1.00 93.75 90 VAL A N 1
ATOM 701 C CA . VAL A 1 90 ? 7.264 -9.932 6.618 1.00 93.75 90 VAL A CA 1
ATOM 702 C C . VAL A 1 90 ? 7.885 -8.586 6.992 1.00 93.75 90 VAL A C 1
ATOM 704 O O . VAL A 1 90 ? 8.945 -8.256 6.465 1.00 93.75 90 VAL A O 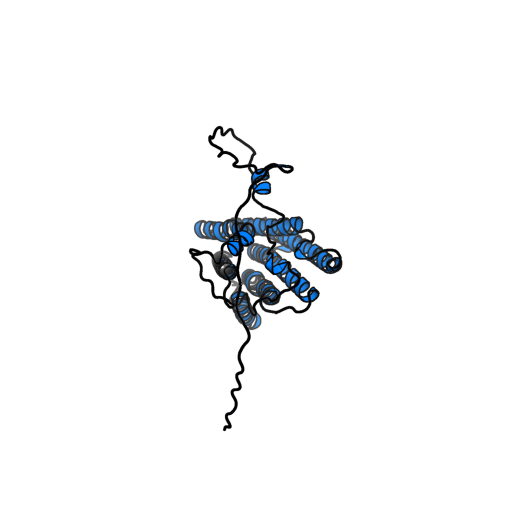1
ATOM 707 N N . ALA A 1 91 ? 7.291 -7.837 7.928 1.00 93.94 91 ALA A N 1
ATOM 708 C CA . ALA A 1 91 ? 7.812 -6.535 8.345 1.00 93.94 91 ALA A CA 1
ATOM 709 C C . ALA A 1 91 ? 9.234 -6.643 8.906 1.00 93.94 91 ALA A C 1
ATOM 711 O O . ALA A 1 91 ? 10.098 -5.847 8.551 1.00 93.94 91 ALA A O 1
ATOM 712 N N . SER A 1 92 ? 9.491 -7.649 9.746 1.00 94.94 92 SER A N 1
ATOM 713 C CA . SER A 1 92 ? 10.788 -7.850 10.400 1.00 94.94 92 SER A CA 1
ATOM 714 C C . SER A 1 92 ? 11.853 -8.306 9.403 1.00 94.94 92 SER A C 1
ATOM 716 O O . SER A 1 92 ? 12.945 -7.738 9.372 1.00 94.94 92 SER A O 1
ATOM 718 N N . GLY A 1 93 ? 11.528 -9.285 8.549 1.00 95.88 93 GLY A N 1
ATOM 719 C CA . GLY A 1 93 ? 12.435 -9.769 7.507 1.00 95.88 93 GLY A CA 1
ATOM 720 C C . GLY A 1 93 ? 12.793 -8.673 6.503 1.00 95.88 93 GLY A C 1
ATOM 721 O O . GLY A 1 93 ? 13.969 -8.445 6.227 1.00 95.88 93 GLY A O 1
ATOM 722 N N . VAL A 1 94 ? 11.798 -7.929 6.012 1.00 95.50 94 VAL A N 1
ATOM 723 C CA . VAL A 1 94 ? 12.035 -6.821 5.076 1.00 95.50 94 VAL A CA 1
ATOM 724 C C . VAL A 1 94 ? 12.791 -5.677 5.744 1.00 95.50 94 VAL A C 1
ATOM 726 O O . VAL A 1 94 ? 13.719 -5.148 5.135 1.00 95.50 94 VAL A O 1
ATOM 729 N N . SER A 1 95 ? 12.472 -5.327 6.995 1.00 96.00 95 SER A N 1
ATOM 730 C CA . SER A 1 95 ? 13.248 -4.339 7.753 1.00 96.00 95 SER A CA 1
ATOM 731 C C . SER A 1 95 ? 14.723 -4.722 7.837 1.00 96.00 95 SER A C 1
ATOM 733 O O . SER A 1 95 ? 15.568 -3.867 7.601 1.00 96.00 95 SER A O 1
ATOM 735 N N . ALA A 1 96 ? 15.054 -5.986 8.116 1.00 96.31 96 ALA A N 1
ATOM 736 C CA . ALA A 1 96 ? 16.447 -6.432 8.168 1.00 96.31 96 ALA A CA 1
ATOM 737 C C . ALA A 1 96 ? 17.165 -6.259 6.815 1.00 96.31 96 ALA A C 1
ATOM 739 O O . ALA A 1 96 ? 18.288 -5.756 6.765 1.00 96.31 96 ALA A O 1
ATOM 740 N N . ILE A 1 97 ? 16.506 -6.608 5.705 1.00 94.25 97 ILE A N 1
ATOM 741 C CA . ILE A 1 97 ? 17.067 -6.465 4.349 1.00 94.25 97 ILE A CA 1
ATOM 742 C C . ILE A 1 97 ? 17.242 -4.983 3.963 1.00 94.25 97 ILE A C 1
ATOM 744 O O . ILE A 1 97 ? 18.250 -4.610 3.364 1.00 94.25 97 ILE A O 1
ATOM 748 N N . VAL A 1 98 ? 16.279 -4.121 4.307 1.00 93.62 98 VAL A N 1
ATOM 749 C CA . VAL A 1 98 ? 16.339 -2.680 4.002 1.00 93.62 98 VAL A CA 1
ATOM 750 C C . VAL A 1 98 ? 17.391 -1.981 4.866 1.00 93.62 98 VAL A C 1
ATOM 752 O O . VAL A 1 98 ? 18.210 -1.229 4.343 1.00 93.62 98 VAL A O 1
ATOM 755 N N . LEU A 1 99 ? 17.391 -2.231 6.179 1.00 94.00 99 LEU A N 1
ATOM 756 C CA . LEU A 1 99 ? 18.268 -1.548 7.136 1.00 94.00 99 LEU A CA 1
ATOM 757 C C . LEU A 1 99 ? 19.727 -2.008 7.048 1.00 94.00 99 LEU A C 1
ATOM 759 O O . LEU A 1 99 ? 20.618 -1.216 7.330 1.00 94.00 99 LEU A O 1
ATOM 763 N N . SER A 1 100 ? 19.988 -3.245 6.613 1.00 94.12 100 SER A N 1
ATOM 764 C CA . SER A 1 100 ? 21.354 -3.706 6.309 1.00 94.12 100 SER A CA 1
ATOM 765 C C . SER A 1 100 ? 21.960 -3.045 5.064 1.00 94.12 100 SER A C 1
ATOM 767 O O . SER A 1 100 ? 23.142 -3.227 4.792 1.00 94.12 100 SER A O 1
ATOM 769 N N . GLY A 1 101 ? 21.169 -2.300 4.282 1.00 90.56 101 GLY A N 1
ATOM 770 C CA . GLY A 1 101 ? 21.612 -1.655 3.045 1.00 90.56 101 GLY A CA 1
ATOM 771 C C . GLY A 1 101 ? 21.702 -2.593 1.838 1.00 90.56 101 GLY A C 1
ATOM 772 O O . GLY A 1 101 ? 21.879 -2.108 0.721 1.00 90.56 101 GLY A O 1
ATOM 773 N N . VAL A 1 102 ? 21.506 -3.904 2.029 1.00 91.81 102 VAL A N 1
ATOM 774 C CA . VAL A 1 102 ? 21.591 -4.921 0.967 1.00 91.81 102 VAL A CA 1
ATOM 775 C C . VAL A 1 102 ? 20.614 -4.633 -0.169 1.00 91.81 102 VAL A C 1
ATOM 777 O O . VAL A 1 102 ? 20.982 -4.735 -1.332 1.00 91.81 102 VAL A O 1
ATOM 780 N N . LEU A 1 103 ? 19.373 -4.235 0.130 1.00 89.56 103 LEU A N 1
ATOM 781 C CA . LEU A 1 103 ? 18.415 -3.932 -0.938 1.00 89.56 103 LEU A CA 1
ATOM 782 C C . LEU A 1 103 ? 18.860 -2.738 -1.791 1.00 89.56 103 LEU A C 1
ATOM 784 O O . LEU A 1 103 ? 18.754 -2.778 -3.013 1.00 89.56 103 LEU A O 1
ATOM 788 N N . SER A 1 104 ? 19.356 -1.683 -1.148 1.00 90.56 104 SER A N 1
ATOM 789 C CA . SER A 1 104 ? 19.773 -0.452 -1.824 1.00 90.56 104 SER A CA 1
ATOM 790 C C . SER A 1 104 ? 21.045 -0.631 -2.653 1.00 90.56 104 SER A C 1
ATOM 792 O O . SER A 1 104 ? 21.278 0.170 -3.553 1.00 90.56 104 SER A O 1
ATOM 794 N N . SER A 1 105 ? 21.862 -1.653 -2.369 1.00 89.25 105 SER A N 1
ATOM 795 C CA . SER A 1 105 ? 23.066 -1.951 -3.152 1.00 89.25 105 SER A CA 1
ATOM 796 C C . SER A 1 105 ? 22.788 -2.767 -4.416 1.00 89.25 105 SER A C 1
ATOM 798 O O . SER A 1 105 ? 23.586 -2.710 -5.346 1.00 89.25 105 SER A O 1
ATOM 800 N N . VAL A 1 106 ? 21.670 -3.502 -4.476 1.00 87.88 106 VAL A N 1
ATOM 801 C CA . VAL A 1 106 ? 21.360 -4.414 -5.598 1.00 87.88 106 VAL A CA 1
ATOM 802 C C . VAL A 1 106 ? 20.116 -4.033 -6.398 1.00 87.88 106 VAL A C 1
ATOM 804 O O . VAL A 1 106 ? 19.887 -4.605 -7.461 1.00 87.88 106 VAL A O 1
ATOM 807 N N . ALA A 1 107 ? 19.290 -3.108 -5.903 1.00 88.81 107 ALA A N 1
ATOM 808 C CA . ALA A 1 107 ? 18.025 -2.745 -6.531 1.00 88.81 107 ALA A CA 1
ATOM 809 C C . ALA A 1 107 ? 17.920 -1.234 -6.797 1.00 88.81 107 ALA A C 1
ATOM 811 O O . ALA A 1 107 ? 18.351 -0.417 -5.979 1.00 88.81 107 ALA A O 1
ATOM 812 N N . PRO A 1 108 ? 17.284 -0.825 -7.909 1.00 89.56 108 PRO A N 1
ATOM 813 C CA . PRO A 1 108 ? 17.100 0.584 -8.217 1.00 89.56 108 PRO A CA 1
ATOM 814 C C . PRO A 1 108 ? 16.111 1.241 -7.240 1.00 89.56 108 PRO A C 1
ATOM 816 O O . PRO A 1 108 ? 15.191 0.607 -6.719 1.00 89.56 108 PRO A O 1
ATOM 819 N N . ALA A 1 109 ? 16.252 2.555 -7.036 1.00 90.31 109 ALA A N 1
ATOM 820 C CA . ALA A 1 109 ? 15.453 3.325 -6.074 1.00 90.31 109 ALA A CA 1
ATOM 821 C C . ALA A 1 109 ? 13.919 3.116 -6.155 1.00 90.31 109 ALA A C 1
ATOM 823 O O . ALA A 1 109 ? 13.279 3.091 -5.098 1.00 90.31 109 ALA A O 1
ATOM 824 N N . PRO A 1 110 ? 13.290 2.938 -7.337 1.00 92.06 110 PRO A N 1
ATOM 825 C CA . PRO A 1 110 ? 11.860 2.640 -7.415 1.00 92.06 110 PRO A CA 1
ATOM 826 C C . PRO A 1 110 ? 11.478 1.296 -6.778 1.00 92.06 110 PRO A C 1
ATOM 828 O O . PRO A 1 110 ? 10.459 1.223 -6.090 1.00 92.06 110 PRO A O 1
ATOM 831 N N . VAL A 1 111 ? 12.320 0.266 -6.927 1.00 93.62 111 VAL A N 1
ATOM 832 C CA . VAL A 1 111 ? 12.131 -1.051 -6.296 1.00 93.62 111 VAL A CA 1
ATOM 833 C C . VAL A 1 111 ? 12.316 -0.944 -4.785 1.00 93.62 111 VAL A C 1
ATOM 835 O O . VAL A 1 111 ? 11.479 -1.440 -4.035 1.00 93.62 111 VAL A O 1
ATOM 838 N N . VAL A 1 112 ? 13.340 -0.220 -4.318 1.00 93.88 112 VAL A N 1
ATOM 839 C CA . VAL A 1 112 ? 13.524 0.055 -2.879 1.00 93.88 112 VAL A CA 1
ATOM 840 C C . VAL A 1 112 ? 12.287 0.753 -2.306 1.00 93.88 112 VAL A C 1
ATOM 842 O O . VAL A 1 112 ? 11.737 0.331 -1.289 1.00 93.88 112 VAL A O 1
ATOM 845 N N . THR A 1 113 ? 11.794 1.780 -3.004 1.00 94.19 113 THR A N 1
ATOM 846 C CA . THR A 1 113 ? 10.579 2.514 -2.621 1.00 94.19 113 THR A CA 1
ATOM 847 C C . THR A 1 113 ? 9.370 1.584 -2.572 1.00 94.19 113 THR A C 1
ATOM 849 O O . THR A 1 113 ? 8.587 1.657 -1.623 1.00 94.19 113 THR A O 1
ATOM 852 N N . PHE A 1 114 ? 9.238 0.671 -3.539 1.00 95.88 114 PHE A N 1
ATOM 853 C CA . PHE A 1 114 ? 8.138 -0.291 -3.588 1.00 95.88 114 PHE A CA 1
ATOM 854 C C . PHE A 1 114 ? 8.189 -1.201 -2.371 1.00 95.88 114 PHE A C 1
ATOM 856 O O . PHE A 1 114 ? 7.184 -1.364 -1.682 1.00 95.88 114 PHE A O 1
ATOM 863 N N . VAL A 1 115 ? 9.368 -1.749 -2.069 1.00 96.38 115 VAL A N 1
ATOM 864 C CA . VAL A 1 115 ? 9.556 -2.668 -0.948 1.00 96.38 115 VAL A CA 1
ATOM 865 C C . VAL A 1 115 ? 9.222 -1.991 0.380 1.00 96.38 115 VAL A C 1
ATOM 867 O O . VAL A 1 115 ? 8.419 -2.516 1.155 1.00 96.38 115 VAL A O 1
ATOM 870 N N . VAL A 1 116 ? 9.762 -0.793 0.615 1.00 96.19 116 VAL A N 1
ATOM 871 C CA . VAL A 1 116 ? 9.522 -0.029 1.849 1.00 96.19 116 VAL A CA 1
ATOM 872 C C . VAL A 1 116 ? 8.043 0.322 2.003 1.00 96.19 116 VAL A C 1
ATOM 874 O O . VAL A 1 116 ? 7.452 0.112 3.065 1.00 96.19 116 VAL A O 1
ATOM 877 N N . THR A 1 117 ? 7.419 0.830 0.943 1.00 96.06 117 THR A N 1
ATOM 878 C CA . THR A 1 117 ? 6.028 1.290 1.010 1.00 96.06 117 THR A CA 1
ATOM 879 C C . THR A 1 117 ? 5.010 0.161 0.944 1.00 96.06 117 THR A C 1
ATOM 881 O O . THR A 1 117 ? 3.881 0.392 1.345 1.00 96.06 117 THR A O 1
ATOM 884 N N . THR A 1 118 ? 5.381 -1.050 0.519 1.00 95.38 118 THR A N 1
ATOM 885 C CA . THR A 1 118 ? 4.450 -2.186 0.378 1.00 95.38 118 THR A CA 1
ATOM 886 C C . THR A 1 118 ? 4.591 -3.221 1.486 1.00 95.38 118 THR A C 1
ATOM 888 O O . THR A 1 118 ? 3.581 -3.684 2.012 1.00 95.38 118 THR A O 1
ATOM 891 N N . PHE A 1 119 ? 5.823 -3.587 1.847 1.00 95.50 119 PHE A N 1
ATOM 892 C CA . PHE A 1 119 ? 6.090 -4.692 2.774 1.00 95.50 119 PHE A CA 1
ATOM 893 C C . PHE A 1 119 ? 6.621 -4.247 4.135 1.00 95.50 119 PHE A C 1
ATOM 895 O O . PHE A 1 119 ? 6.552 -5.024 5.079 1.00 95.50 119 PHE A O 1
ATOM 902 N N . MET A 1 120 ? 7.158 -3.029 4.258 1.00 95.31 120 MET A N 1
ATOM 903 C CA . MET A 1 120 ? 7.715 -2.551 5.526 1.00 95.31 120 MET A CA 1
ATOM 904 C C . MET A 1 120 ? 6.711 -1.666 6.269 1.00 95.31 120 MET A C 1
ATOM 906 O O . MET A 1 120 ? 6.175 -2.070 7.298 1.00 95.31 120 MET A O 1
ATOM 910 N N . LEU A 1 121 ? 6.418 -0.469 5.752 1.00 95.44 121 LEU A N 1
ATOM 911 C CA . LEU A 1 121 ? 5.632 0.528 6.489 1.00 95.44 121 LEU A CA 1
ATOM 912 C C . LEU A 1 121 ? 4.173 0.102 6.742 1.00 95.44 121 LEU A C 1
ATOM 914 O O . LEU A 1 121 ? 3.742 0.182 7.896 1.00 95.44 121 LEU A O 1
ATOM 918 N N . PRO A 1 122 ? 3.402 -0.386 5.745 1.00 94.94 122 PRO A N 1
ATOM 919 C CA . PRO A 1 122 ? 2.021 -0.804 5.992 1.00 94.94 122 PRO A CA 1
ATOM 920 C C . PRO A 1 122 ? 1.951 -2.014 6.916 1.00 94.94 122 PRO A C 1
ATOM 922 O O . PRO A 1 122 ? 1.081 -2.085 7.776 1.00 94.94 122 PRO A O 1
ATOM 925 N N . TYR A 1 123 ? 2.892 -2.949 6.773 1.00 93.56 123 TYR A N 1
ATOM 926 C CA . TYR A 1 123 ? 2.925 -4.156 7.586 1.00 93.56 123 TYR A CA 1
ATOM 927 C C . TYR A 1 123 ? 3.263 -3.833 9.044 1.00 93.56 123 TYR A C 1
ATOM 929 O O . TYR A 1 123 ? 2.599 -4.357 9.930 1.00 93.56 123 TYR A O 1
ATOM 937 N N . TRP A 1 124 ? 4.196 -2.913 9.322 1.00 95.06 124 TRP A N 1
ATOM 938 C CA . TRP A 1 124 ? 4.431 -2.435 10.692 1.00 95.06 124 TRP A CA 1
ATOM 939 C C . TRP A 1 124 ? 3.212 -1.728 11.292 1.00 95.06 124 TRP A C 1
ATOM 941 O O . TRP A 1 124 ? 2.894 -1.945 12.464 1.00 95.06 124 TRP A O 1
ATOM 951 N N . ALA A 1 125 ? 2.500 -0.918 10.502 1.00 93.38 125 ALA A N 1
ATOM 952 C CA . ALA A 1 125 ? 1.250 -0.307 10.950 1.00 93.38 125 ALA A CA 1
ATOM 953 C C . ALA A 1 125 ? 0.199 -1.377 11.311 1.00 93.38 125 ALA A C 1
ATOM 955 O O . ALA A 1 125 ? -0.454 -1.279 12.354 1.00 93.38 125 ALA A O 1
ATOM 956 N N . SER A 1 126 ? 0.119 -2.438 10.507 1.00 90.00 126 SER A N 1
ATOM 957 C CA . SER A 1 126 ? -0.785 -3.566 10.727 1.00 90.00 126 SER A CA 1
ATOM 958 C C . SER A 1 126 ? -0.399 -4.422 11.937 1.00 90.00 126 SER A C 1
ATOM 960 O O . SER A 1 126 ? -1.257 -4.733 12.765 1.00 90.00 126 SER A O 1
ATOM 962 N N . VAL A 1 127 ? 0.895 -4.698 12.146 1.00 90.00 127 VAL A N 1
ATOM 963 C CA . VAL A 1 127 ? 1.410 -5.325 13.382 1.00 90.00 127 VAL A CA 1
ATOM 964 C C . VAL A 1 127 ? 0.975 -4.520 14.603 1.00 90.00 127 VAL A C 1
ATOM 966 O O . VAL A 1 127 ? 0.461 -5.086 15.570 1.00 90.00 127 VAL A O 1
ATOM 969 N N . GLY A 1 128 ? 1.117 -3.193 14.546 1.00 88.62 128 GLY A N 1
ATOM 970 C CA . GLY A 1 128 ? 0.659 -2.303 15.606 1.00 88.62 128 GLY A CA 1
ATOM 971 C C . GLY A 1 128 ? -0.818 -2.517 15.942 1.00 88.62 128 GLY A C 1
ATOM 972 O O . GLY A 1 128 ? -1.169 -2.620 17.113 1.00 88.62 128 GLY A O 1
ATOM 973 N N . LEU A 1 129 ? -1.692 -2.643 14.943 1.00 86.88 129 LEU A N 1
ATOM 974 C CA . LEU A 1 129 ? -3.128 -2.844 15.151 1.00 86.88 129 LEU A CA 1
ATOM 975 C C . LEU A 1 129 ? -3.498 -4.256 15.638 1.00 86.88 129 LEU A C 1
ATOM 977 O O . LEU A 1 129 ? -4.361 -4.389 16.513 1.00 86.88 129 LEU A O 1
ATOM 981 N N . HIS A 1 130 ? -2.905 -5.292 15.045 1.00 82.19 130 HIS A N 1
ATOM 982 C CA . HIS A 1 130 ? -3.367 -6.678 15.180 1.00 82.19 130 HIS A CA 1
ATOM 983 C C . HIS A 1 130 ? -2.620 -7.488 16.240 1.00 82.19 130 HIS A C 1
ATOM 985 O O . HIS A 1 130 ? -3.192 -8.415 16.822 1.00 82.19 130 HIS A O 1
ATOM 991 N N . TRP A 1 131 ? -1.370 -7.128 16.517 1.00 78.44 131 TRP A N 1
ATOM 992 C CA . TRP A 1 131 ? -0.489 -7.907 17.381 1.00 78.44 131 TRP A CA 1
ATOM 993 C C . TRP A 1 131 ? -0.482 -7.389 18.824 1.00 78.44 131 TRP A C 1
ATOM 995 O O . TRP A 1 131 ? -0.391 -8.174 19.768 1.00 78.44 131 TRP A O 1
ATOM 1005 N N . ILE A 1 132 ? -0.656 -6.075 19.013 1.00 79.75 132 ILE A N 1
ATOM 1006 C CA . ILE A 1 132 ? -0.655 -5.446 20.338 1.00 79.75 132 ILE A CA 1
ATOM 1007 C C . ILE A 1 132 ? -2.063 -5.503 20.966 1.00 79.75 132 ILE A C 1
ATOM 1009 O O . ILE A 1 132 ? -3.021 -4.962 20.403 1.00 79.75 132 ILE A O 1
ATOM 1013 N N . PRO A 1 133 ? -2.223 -6.086 22.172 1.00 76.62 133 PRO A N 1
ATOM 1014 C CA . PRO A 1 133 ? -3.500 -6.119 22.882 1.00 76.62 133 PRO A CA 1
ATOM 1015 C C . PRO A 1 133 ? -3.777 -4.770 23.567 1.00 76.62 133 PRO A C 1
ATOM 1017 O O . PRO A 1 133 ? -3.603 -4.599 24.776 1.00 76.62 133 PRO A O 1
ATOM 1020 N N . TRP A 1 134 ? -4.194 -3.777 22.782 1.00 78.19 134 TRP A N 1
ATOM 1021 C CA . TRP A 1 134 ? -4.451 -2.416 23.255 1.00 78.19 134 TRP A CA 1
ATOM 1022 C C . TRP A 1 134 ? -5.510 -2.360 24.366 1.00 78.19 134 TRP A C 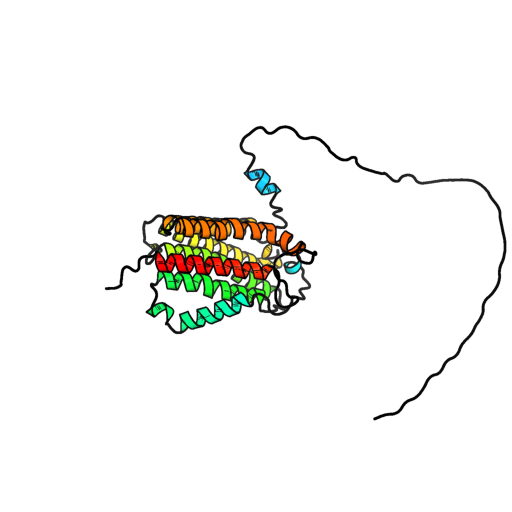1
ATOM 1024 O O . TRP A 1 134 ? -6.710 -2.416 24.105 1.00 78.19 134 TRP A O 1
ATOM 1034 N N . ARG A 1 135 ? -5.074 -2.158 25.617 1.00 75.56 135 ARG A N 1
ATOM 1035 C CA . ARG A 1 135 ? -5.976 -1.997 26.776 1.00 75.56 135 ARG A CA 1
ATOM 1036 C C . ARG A 1 135 ? -6.745 -0.675 26.764 1.00 75.56 135 ARG A C 1
ATOM 1038 O O . ARG A 1 135 ? -7.857 -0.591 27.271 1.00 75.56 135 ARG A O 1
ATOM 1045 N N . LYS A 1 136 ? -6.142 0.383 26.212 1.00 76.88 136 LYS A N 1
ATOM 1046 C CA . LYS A 1 136 ? -6.748 1.720 26.137 1.00 76.88 136 LYS A CA 1
ATOM 1047 C C . LYS A 1 136 ? -7.389 1.931 24.772 1.00 76.88 136 LYS A C 1
ATOM 1049 O O . LYS A 1 136 ? -6.706 1.845 23.753 1.00 76.88 136 LYS A O 1
ATOM 1054 N N . ARG A 1 137 ? -8.662 2.346 24.758 1.00 77.44 137 ARG A N 1
ATOM 1055 C CA . ARG A 1 137 ? -9.401 2.645 23.518 1.00 77.44 137 ARG A CA 1
ATOM 1056 C C . ARG A 1 137 ? -8.691 3.662 22.626 1.00 77.44 137 ARG A C 1
ATOM 1058 O O . ARG A 1 137 ? -8.588 3.453 21.429 1.00 77.44 137 ARG A O 1
ATOM 1065 N N . THR A 1 138 ? -8.148 4.728 23.217 1.00 81.81 138 THR A N 1
ATOM 1066 C CA . THR A 1 138 ? -7.408 5.748 22.456 1.00 81.81 138 THR A CA 1
ATOM 1067 C C . THR A 1 138 ? -6.190 5.155 21.741 1.00 81.81 138 THR A C 1
ATOM 1069 O O . THR A 1 138 ? -5.934 5.523 20.603 1.00 81.81 138 THR A O 1
ATOM 1072 N N . ALA A 1 139 ? -5.457 4.232 22.372 1.00 82.75 139 ALA A N 1
ATOM 1073 C CA . ALA A 1 139 ? -4.293 3.602 21.749 1.00 82.75 139 ALA A CA 1
ATOM 1074 C C . ALA A 1 139 ? -4.708 2.678 20.594 1.00 82.75 139 ALA A C 1
ATOM 1076 O O . ALA A 1 139 ? -4.096 2.708 19.531 1.00 82.75 139 ALA A O 1
ATOM 1077 N N . HIS A 1 140 ? -5.813 1.943 20.768 1.00 85.00 140 HIS A N 1
ATOM 1078 C CA . HIS A 1 140 ? -6.415 1.153 19.691 1.00 85.00 140 HIS A CA 1
ATOM 1079 C C . HIS A 1 140 ? -6.843 2.026 18.502 1.00 85.00 140 HIS A C 1
ATOM 1081 O O . HIS A 1 140 ? -6.517 1.708 17.362 1.00 85.00 140 HIS A O 1
ATOM 1087 N N . ASP A 1 141 ? -7.521 3.149 18.760 1.00 86.25 141 ASP A N 1
ATOM 1088 C CA . ASP A 1 141 ? -7.952 4.078 17.710 1.00 86.25 141 ASP A CA 1
ATOM 1089 C C . ASP A 1 141 ? -6.754 4.714 16.972 1.00 86.25 141 ASP A C 1
ATOM 1091 O O . ASP A 1 141 ? -6.841 4.936 15.767 1.00 86.25 141 ASP A O 1
ATOM 1095 N N . ILE A 1 142 ? -5.630 4.971 17.658 1.00 90.12 142 ILE A N 1
ATOM 1096 C CA . ILE A 1 142 ? -4.378 5.428 17.024 1.00 90.12 142 ILE A CA 1
ATOM 1097 C C . ILE A 1 142 ? -3.816 4.342 16.105 1.00 90.12 142 ILE A C 1
ATOM 1099 O O . ILE A 1 142 ? -3.559 4.617 14.936 1.00 90.12 142 ILE A O 1
ATOM 1103 N N . ALA A 1 143 ? -3.664 3.112 16.600 1.00 90.81 143 ALA A N 1
ATOM 1104 C CA . ALA A 1 143 ? -3.138 2.006 15.800 1.00 90.81 143 ALA A CA 1
ATOM 1105 C C . ALA A 1 143 ? -4.003 1.745 14.558 1.00 90.81 143 ALA A C 1
ATOM 1107 O O . ALA A 1 143 ? -3.492 1.534 13.463 1.00 90.81 143 ALA A O 1
ATOM 1108 N N . LEU A 1 144 ? -5.321 1.857 14.711 1.00 88.19 144 LEU A N 1
ATOM 1109 C CA . LEU A 1 144 ? -6.278 1.756 13.619 1.00 88.19 144 LEU A CA 1
ATOM 1110 C C . LEU A 1 144 ? -6.097 2.869 12.574 1.00 88.19 144 LEU A C 1
ATOM 1112 O O . LEU A 1 144 ? -6.164 2.609 11.376 1.00 88.19 144 LEU A O 1
ATOM 1116 N N . VAL A 1 145 ? -5.887 4.114 13.012 1.00 91.75 145 VAL A N 1
ATOM 1117 C CA . VAL A 1 145 ? -5.586 5.240 12.113 1.00 91.75 145 VAL A CA 1
ATOM 1118 C C . VAL A 1 145 ? -4.307 4.971 11.327 1.00 91.75 145 VAL A C 1
ATOM 1120 O O . VAL A 1 145 ? -4.308 5.137 10.106 1.00 91.75 145 VAL A O 1
ATOM 1123 N N . CYS A 1 146 ? -3.248 4.535 12.011 1.00 94.06 146 CYS A N 1
ATOM 1124 C CA . CYS A 1 146 ? -1.970 4.198 11.393 1.00 94.06 146 CYS A CA 1
ATOM 1125 C C . CYS A 1 146 ? -2.120 3.089 10.348 1.00 94.06 146 CYS A C 1
ATOM 1127 O O . CYS A 1 146 ? -1.577 3.233 9.260 1.00 94.06 146 CYS A O 1
ATOM 1129 N N . ASP A 1 147 ? -2.884 2.034 10.636 1.00 91.44 147 ASP A N 1
ATOM 1130 C CA . ASP A 1 147 ? -3.123 0.928 9.700 1.00 91.44 147 ASP A CA 1
ATOM 1131 C C . ASP A 1 147 ? -3.851 1.397 8.424 1.00 91.44 147 ASP A C 1
ATOM 1133 O O . ASP A 1 147 ? -3.384 1.149 7.313 1.00 91.44 147 ASP A O 1
ATOM 1137 N N . PHE A 1 148 ? -4.912 2.208 8.549 1.00 89.81 148 PHE A N 1
ATOM 1138 C CA . PHE A 1 148 ? -5.585 2.801 7.380 1.00 89.81 148 PHE A CA 1
ATOM 1139 C C . PHE A 1 148 ? -4.664 3.697 6.545 1.00 89.81 148 PHE A C 1
ATOM 1141 O O . PHE A 1 148 ? -4.715 3.665 5.313 1.00 89.81 148 PHE A O 1
ATOM 1148 N N . ILE A 1 149 ? -3.842 4.515 7.208 1.00 94.00 149 ILE A N 1
ATOM 1149 C CA . ILE A 1 149 ? -2.849 5.354 6.530 1.00 94.00 149 ILE A CA 1
ATOM 1150 C C . ILE A 1 149 ? -1.803 4.471 5.845 1.00 94.00 149 ILE A C 1
ATOM 1152 O O . ILE A 1 149 ? -1.454 4.748 4.702 1.00 94.00 149 ILE A O 1
ATOM 1156 N N . GLY A 1 150 ? -1.357 3.397 6.497 1.00 95.19 150 GLY A N 1
ATOM 1157 C CA . GLY A 1 150 ? -0.421 2.416 5.955 1.00 95.19 150 GLY A CA 1
ATOM 1158 C C . GLY A 1 150 ? -0.940 1.767 4.675 1.00 95.19 150 GLY A C 1
ATOM 1159 O O . GLY A 1 150 ? -0.222 1.734 3.681 1.00 95.19 150 GLY A O 1
ATOM 1160 N N . ILE A 1 151 ? -2.205 1.339 4.649 1.00 91.62 151 ILE A N 1
ATOM 1161 C CA . ILE A 1 151 ? -2.846 0.789 3.442 1.00 91.62 151 ILE A CA 1
ATOM 1162 C C . ILE A 1 151 ? -2.819 1.808 2.291 1.00 91.62 151 ILE A C 1
ATOM 1164 O O . ILE A 1 151 ? -2.404 1.485 1.177 1.00 91.62 151 ILE A O 1
ATOM 1168 N N . SER A 1 152 ? -3.224 3.054 2.555 1.00 95.00 152 SER A N 1
ATOM 1169 C CA . SER A 1 152 ? -3.220 4.122 1.543 1.00 95.00 152 SER A CA 1
ATOM 1170 C C . SER A 1 152 ? -1.806 4.462 1.065 1.00 95.00 152 SER A C 1
ATOM 1172 O O . SER A 1 152 ? -1.580 4.647 -0.132 1.00 95.00 152 SER A O 1
ATOM 1174 N N . LEU A 1 153 ? -0.844 4.497 1.991 1.00 95.94 153 LEU A N 1
ATOM 1175 C CA . LEU A 1 153 ? 0.571 4.695 1.698 1.00 95.94 153 LEU A CA 1
ATOM 1176 C C . LEU A 1 153 ? 1.114 3.575 0.810 1.00 95.94 153 LEU A C 1
ATOM 1178 O O . LEU A 1 153 ? 1.881 3.869 -0.101 1.00 95.94 153 LEU A O 1
ATOM 1182 N N . GLY A 1 154 ? 0.674 2.332 1.016 1.00 95.69 154 GLY A N 1
ATOM 1183 C CA . GLY A 1 154 ? 0.992 1.209 0.139 1.00 95.69 154 GLY A CA 1
ATOM 1184 C C . GLY A 1 154 ? 0.596 1.478 -1.305 1.00 95.69 154 GLY A C 1
ATOM 1185 O O . GLY A 1 154 ? 1.444 1.450 -2.192 1.00 95.69 154 GLY A O 1
ATOM 1186 N N . PHE A 1 155 ? -0.658 1.849 -1.557 1.00 95.44 155 PHE A N 1
ATOM 1187 C CA . PHE A 1 155 ? -1.100 2.163 -2.918 1.00 95.44 155 PHE A CA 1
ATOM 1188 C C . PHE A 1 155 ? -0.351 3.348 -3.540 1.00 95.44 155 PHE A C 1
ATOM 1190 O O . PHE A 1 155 ? 0.076 3.282 -4.699 1.00 95.44 155 PHE A O 1
ATOM 1197 N N . SER A 1 156 ? -0.181 4.432 -2.780 1.00 96.88 156 SER A N 1
ATOM 1198 C CA . SER A 1 156 ? 0.519 5.623 -3.263 1.00 96.88 156 SER A CA 1
ATOM 1199 C C . SER A 1 156 ? 1.993 5.352 -3.540 1.00 96.88 156 SER A C 1
ATOM 1201 O O . SER A 1 156 ? 2.513 5.812 -4.554 1.00 96.88 156 SER A O 1
ATOM 1203 N N . GLY A 1 157 ? 2.659 4.611 -2.659 1.00 96.81 157 GLY A N 1
ATOM 1204 C CA . GLY A 1 157 ? 4.062 4.242 -2.787 1.00 96.81 157 GLY A CA 1
ATOM 1205 C C . GLY A 1 157 ? 4.304 3.321 -3.975 1.00 96.81 157 GLY A C 1
ATOM 1206 O O . GLY A 1 157 ? 5.169 3.617 -4.792 1.00 96.81 157 GLY A O 1
ATOM 1207 N N . GLN A 1 158 ? 3.463 2.299 -4.164 1.00 96.12 158 GLN A N 1
ATOM 1208 C CA . GLN A 1 158 ? 3.520 1.437 -5.351 1.00 96.12 158 GLN A CA 1
ATOM 1209 C C . GLN A 1 158 ? 3.343 2.237 -6.647 1.00 96.12 158 GLN A C 1
ATOM 1211 O O . GLN A 1 158 ? 4.091 2.045 -7.602 1.00 96.12 158 GLN A O 1
ATOM 1216 N N . THR A 1 159 ? 2.392 3.175 -6.679 1.00 96.88 159 THR A N 1
ATOM 1217 C CA . THR A 1 159 ? 2.159 4.020 -7.864 1.00 96.88 159 THR A CA 1
ATOM 1218 C C . THR A 1 159 ? 3.360 4.928 -8.145 1.00 96.88 159 THR A C 1
ATOM 1220 O O . THR A 1 159 ? 3.769 5.074 -9.295 1.00 96.88 159 THR A O 1
ATOM 1223 N N . ALA A 1 160 ? 3.959 5.510 -7.102 1.00 96.31 160 ALA A N 1
ATOM 1224 C CA . ALA A 1 160 ? 5.182 6.302 -7.219 1.00 96.31 160 ALA A CA 1
ATOM 1225 C C . ALA A 1 160 ? 6.374 5.462 -7.703 1.00 96.31 160 ALA A C 1
ATOM 1227 O O . ALA A 1 160 ? 7.152 5.927 -8.533 1.00 96.31 160 ALA A O 1
ATOM 1228 N N . SER A 1 161 ? 6.489 4.215 -7.247 1.00 95.44 161 SER A N 1
ATOM 1229 C CA . SER A 1 161 ? 7.497 3.273 -7.728 1.00 95.44 161 SER A CA 1
ATOM 1230 C C . SER A 1 161 ? 7.338 2.953 -9.213 1.00 95.44 161 SER A C 1
ATOM 1232 O O . SER A 1 161 ? 8.322 2.999 -9.944 1.00 95.44 161 SER A O 1
ATOM 1234 N N . TRP A 1 162 ? 6.115 2.721 -9.698 1.00 94.75 162 TRP A N 1
ATOM 1235 C CA . TRP A 1 162 ? 5.864 2.545 -11.136 1.00 94.75 162 TRP A CA 1
ATOM 1236 C C . TRP A 1 162 ? 6.166 3.805 -11.956 1.00 94.75 162 TRP A C 1
ATOM 1238 O O . TRP A 1 162 ? 6.619 3.708 -13.093 1.00 94.75 162 TRP A O 1
ATOM 1248 N N . ALA A 1 163 ? 5.963 4.993 -11.382 1.00 93.62 163 ALA A N 1
ATOM 1249 C CA . ALA A 1 163 ? 6.315 6.256 -12.028 1.00 93.62 163 ALA A CA 1
ATOM 1250 C C . ALA A 1 163 ? 7.833 6.523 -12.090 1.00 93.62 163 ALA A C 1
ATOM 1252 O O . ALA A 1 163 ? 8.264 7.384 -12.860 1.00 93.62 163 ALA A O 1
ATOM 1253 N N . GLY A 1 164 ? 8.636 5.804 -11.301 1.00 89.81 164 GLY A N 1
ATOM 1254 C CA . GLY A 1 164 ? 10.093 5.871 -11.325 1.00 89.81 164 GLY A CA 1
ATOM 1255 C C . GLY A 1 164 ? 10.702 7.076 -10.597 1.00 89.81 164 GLY A C 1
ATOM 1256 O O . GLY A 1 164 ? 10.047 7.838 -9.878 1.00 89.81 164 GLY A O 1
ATOM 1257 N N . ARG A 1 165 ? 12.020 7.251 -10.754 1.00 87.75 165 ARG A N 1
ATOM 1258 C CA . ARG A 1 165 ? 12.763 8.344 -10.108 1.00 87.75 165 ARG A CA 1
ATOM 1259 C C . ARG A 1 165 ? 12.309 9.694 -10.674 1.00 87.75 165 ARG A C 1
ATOM 1261 O O . ARG A 1 165 ? 12.144 9.854 -11.875 1.00 87.75 165 ARG A O 1
ATOM 1268 N N . GLY A 1 166 ? 12.115 10.685 -9.802 1.00 85.88 166 GLY A N 1
ATOM 1269 C CA . GLY A 1 166 ? 11.706 12.030 -10.227 1.00 85.88 166 GLY A CA 1
ATOM 1270 C C . GLY A 1 166 ? 10.229 12.159 -10.623 1.00 85.88 166 GLY A C 1
ATOM 1271 O O . GLY A 1 166 ? 9.847 13.183 -11.194 1.00 85.88 166 GLY A O 1
ATOM 1272 N N . TRP A 1 167 ? 9.384 11.180 -10.274 1.00 92.19 167 TRP A N 1
ATOM 1273 C CA . TRP A 1 167 ? 7.939 11.173 -10.548 1.00 92.19 167 TRP A CA 1
ATOM 1274 C C . TRP A 1 167 ? 7.204 12.466 -10.145 1.00 92.19 167 TRP A C 1
ATOM 1276 O O . TRP A 1 167 ? 6.200 12.822 -10.749 1.00 92.19 167 TRP A O 1
ATOM 1286 N N . ILE A 1 168 ? 7.722 13.219 -9.172 1.00 92.69 168 ILE A N 1
ATOM 1287 C CA . ILE A 1 168 ? 7.160 14.512 -8.750 1.00 92.69 168 ILE A CA 1
ATOM 1288 C C . ILE A 1 168 ? 7.170 15.541 -9.895 1.00 92.69 168 ILE A C 1
ATOM 1290 O O . ILE A 1 168 ? 6.211 16.297 -10.064 1.00 92.69 168 ILE A O 1
ATOM 1294 N N . ARG A 1 169 ? 8.252 15.587 -10.683 1.00 93.00 169 ARG A N 1
ATOM 1295 C CA . ARG A 1 169 ? 8.454 16.582 -11.754 1.00 93.00 169 ARG A CA 1
ATOM 1296 C C . ARG A 1 169 ? 8.158 16.033 -13.149 1.00 93.00 169 ARG A C 1
ATOM 1298 O O . ARG A 1 169 ? 8.005 16.812 -14.086 1.00 93.00 169 ARG A O 1
ATOM 1305 N N . SER A 1 170 ? 8.068 14.712 -13.288 1.00 90.94 170 SER A N 1
ATOM 1306 C CA . SER A 1 170 ? 7.781 14.059 -14.562 1.00 90.94 170 SER A CA 1
ATOM 1307 C C . SER A 1 170 ? 6.400 14.441 -15.115 1.00 90.94 170 SER A C 1
ATOM 1309 O O . SER A 1 170 ? 5.433 14.663 -14.378 1.00 90.94 170 SER A O 1
ATOM 1311 N N . ARG A 1 171 ? 6.310 14.528 -16.447 1.00 93.31 171 ARG A N 1
ATOM 1312 C CA . ARG A 1 171 ? 5.076 14.843 -17.184 1.00 93.31 171 ARG A CA 1
ATOM 1313 C C . ARG A 1 171 ? 4.348 13.601 -17.706 1.00 93.31 171 ARG A C 1
ATOM 1315 O O . ARG A 1 171 ? 3.338 13.746 -18.383 1.00 93.31 171 ARG A O 1
ATOM 1322 N N . THR A 1 172 ? 4.824 12.393 -17.396 1.00 93.50 172 THR A N 1
ATOM 1323 C CA . THR A 1 172 ? 4.148 11.162 -17.828 1.00 93.50 172 THR A CA 1
ATOM 1324 C C . THR A 1 172 ? 2.793 10.996 -17.136 1.00 93.50 172 THR A C 1
ATOM 1326 O O . THR A 1 172 ? 2.584 11.452 -16.006 1.00 93.50 172 THR A O 1
ATOM 1329 N N . PHE A 1 173 ? 1.867 10.292 -17.790 1.00 94.88 173 PHE A N 1
ATOM 1330 C CA . PHE A 1 173 ? 0.564 9.986 -17.195 1.00 94.88 173 PHE A CA 1
ATOM 1331 C C . PHE A 1 173 ? 0.693 9.148 -15.913 1.00 94.88 173 PHE A C 1
ATOM 1333 O O . PHE A 1 173 ? -0.025 9.394 -14.947 1.00 94.88 173 PHE A O 1
ATOM 1340 N N . VAL A 1 174 ? 1.658 8.224 -15.852 1.00 94.38 174 VAL A N 1
ATOM 1341 C CA . VAL A 1 174 ? 1.943 7.427 -14.644 1.00 94.38 174 VAL A CA 1
ATOM 1342 C C . VAL A 1 174 ? 2.426 8.322 -13.492 1.00 94.38 174 VAL A C 1
ATOM 1344 O O . VAL A 1 174 ? 1.971 8.177 -12.359 1.00 94.38 174 VAL A O 1
ATOM 1347 N N . ALA A 1 175 ? 3.265 9.324 -13.771 1.00 95.25 175 ALA A N 1
ATOM 1348 C CA . ALA A 1 175 ? 3.689 10.312 -12.777 1.00 95.25 175 ALA A CA 1
ATOM 1349 C C . ALA A 1 175 ? 2.548 11.236 -12.314 1.00 95.25 175 ALA A C 1
ATOM 1351 O O . ALA A 1 175 ? 2.484 11.628 -11.145 1.00 95.25 175 ALA A O 1
ATOM 1352 N N . ALA A 1 176 ? 1.616 11.593 -13.202 1.00 97.12 176 ALA A N 1
ATOM 1353 C CA . ALA A 1 176 ? 0.388 12.288 -12.813 1.00 97.12 176 ALA A CA 1
ATOM 1354 C C . ALA A 1 176 ? -0.480 11.424 -11.880 1.00 97.12 176 ALA A C 1
ATOM 1356 O O . ALA A 1 176 ? -0.912 11.912 -10.834 1.00 97.12 176 ALA A O 1
ATOM 1357 N N . ALA A 1 177 ? -0.648 10.135 -12.196 1.00 97.50 177 ALA A N 1
ATOM 1358 C CA . ALA A 1 177 ? -1.364 9.192 -11.341 1.00 97.50 177 ALA A CA 1
ATOM 1359 C C . ALA A 1 177 ? -0.701 9.052 -9.960 1.00 97.50 177 ALA A C 1
ATOM 1361 O O . ALA A 1 177 ? -1.399 9.105 -8.951 1.00 97.50 177 ALA A O 1
ATOM 1362 N N . ALA A 1 178 ? 0.633 8.967 -9.891 1.00 97.25 178 ALA A N 1
ATOM 1363 C CA . ALA A 1 178 ? 1.374 8.921 -8.628 1.00 97.25 178 ALA A CA 1
ATOM 1364 C C . ALA A 1 178 ? 1.145 10.167 -7.756 1.00 97.25 178 ALA A C 1
ATOM 1366 O O . ALA A 1 178 ? 0.876 10.044 -6.561 1.00 97.25 178 ALA A O 1
ATOM 1367 N N . ARG A 1 179 ? 1.175 11.368 -8.351 1.00 98.12 179 ARG A N 1
ATOM 1368 C CA . ARG A 1 179 ? 0.875 12.630 -7.647 1.00 98.12 179 ARG A CA 1
ATOM 1369 C C . ARG A 1 179 ? -0.546 12.677 -7.119 1.00 98.12 179 ARG A C 1
ATOM 1371 O O . ARG A 1 179 ? -0.744 13.026 -5.958 1.00 98.12 179 ARG A O 1
ATOM 1378 N N . LEU A 1 180 ? -1.520 12.278 -7.930 1.00 98.12 180 LEU A N 1
ATOM 1379 C CA . LEU A 1 180 ? -2.905 12.219 -7.478 1.00 98.12 180 LEU A CA 1
ATOM 1380 C C . LEU A 1 180 ? -3.085 11.181 -6.358 1.00 98.12 180 LEU A C 1
ATOM 1382 O O . LEU A 1 180 ? -3.772 11.455 -5.378 1.00 98.12 180 LEU A O 1
ATOM 1386 N N . ASN A 1 181 ? -2.405 10.036 -6.444 1.00 97.75 181 ASN A N 1
ATOM 1387 C CA . ASN A 1 181 ? -2.455 8.989 -5.422 1.00 97.75 181 ASN A CA 1
ATOM 1388 C C . ASN A 1 181 ? -1.852 9.468 -4.082 1.00 97.75 181 ASN A C 1
ATOM 1390 O O . ASN A 1 181 ? -2.417 9.228 -3.008 1.00 97.75 181 ASN A O 1
ATOM 1394 N N . ALA A 1 182 ? -0.764 10.240 -4.147 1.00 97.56 182 ALA A N 1
ATOM 1395 C CA . ALA A 1 182 ? -0.169 10.895 -2.985 1.00 97.56 182 ALA A CA 1
ATOM 1396 C C . ALA A 1 182 ? -1.111 11.939 -2.363 1.00 97.56 182 ALA A C 1
ATOM 1398 O O . ALA A 1 182 ? -1.268 11.964 -1.141 1.00 97.56 182 ALA A O 1
ATOM 1399 N N . LEU A 1 183 ? -1.801 12.746 -3.179 1.00 97.88 183 LEU A N 1
ATOM 1400 C CA . LEU A 1 183 ? -2.812 13.700 -2.701 1.00 97.88 183 LEU A CA 1
ATOM 1401 C C . LEU A 1 183 ? -3.998 12.994 -2.032 1.00 97.88 183 LEU A C 1
ATOM 1403 O O . LEU A 1 183 ? -4.433 13.405 -0.955 1.00 97.88 183 LEU A O 1
ATOM 1407 N N . CYS A 1 184 ? -4.486 11.900 -2.621 1.00 97.19 184 CYS A N 1
ATOM 1408 C CA . CYS A 1 184 ? -5.511 11.053 -2.017 1.00 97.19 184 CYS A CA 1
ATOM 1409 C C . CYS A 1 184 ? -5.057 10.553 -0.635 1.00 97.19 184 CYS A C 1
ATOM 1411 O O . CYS A 1 184 ? -5.777 10.729 0.350 1.00 97.19 184 CYS A O 1
ATOM 1413 N N . THR A 1 185 ? -3.833 10.035 -0.528 1.00 97.00 185 THR A N 1
ATOM 1414 C CA . THR A 1 185 ? -3.268 9.568 0.749 1.00 97.00 185 THR A CA 1
ATOM 1415 C C . THR A 1 185 ? -3.130 10.696 1.771 1.00 97.00 185 THR A C 1
ATOM 1417 O O . THR A 1 185 ? -3.562 10.542 2.914 1.00 97.00 185 THR A O 1
ATOM 1420 N N . ALA A 1 186 ? -2.625 11.865 1.369 1.00 97.44 186 ALA A N 1
ATOM 1421 C CA . ALA A 1 186 ? -2.532 13.037 2.240 1.00 97.44 186 ALA A CA 1
ATOM 1422 C C . ALA A 1 186 ? -3.913 13.484 2.754 1.00 97.44 186 ALA A C 1
ATOM 1424 O O . ALA A 1 186 ? -4.074 13.794 3.938 1.00 97.44 186 ALA A O 1
ATOM 1425 N N . SER A 1 187 ? -4.940 13.443 1.898 1.00 96.25 187 SER A N 1
ATOM 1426 C CA . SER A 1 187 ? -6.315 13.756 2.297 1.00 96.25 187 SER A CA 1
ATOM 1427 C C . SER A 1 187 ? -6.860 12.759 3.329 1.00 96.25 187 SER A C 1
ATOM 1429 O O . SER A 1 187 ? -7.521 13.165 4.290 1.00 96.25 187 SER A O 1
ATOM 1431 N N . LEU A 1 188 ? -6.530 11.467 3.197 1.00 95.19 188 LEU A N 1
ATOM 1432 C CA . LEU A 1 188 ? -6.904 10.452 4.181 1.00 95.19 188 LEU A CA 1
ATOM 1433 C C . LEU A 1 188 ? -6.210 10.700 5.520 1.00 95.19 188 LEU A C 1
ATOM 1435 O O . LEU A 1 188 ? -6.876 10.640 6.551 1.00 95.19 188 LEU A O 1
ATOM 1439 N N . VAL A 1 189 ? -4.914 11.025 5.517 1.00 95.75 189 VAL A N 1
ATOM 1440 C CA . VAL A 1 189 ? -4.156 11.365 6.735 1.00 95.75 189 VAL A CA 1
ATOM 1441 C C . VAL A 1 189 ? -4.811 12.531 7.473 1.00 95.75 189 VAL A C 1
ATOM 1443 O O . VAL A 1 189 ? -5.050 12.438 8.682 1.00 95.75 189 VAL A O 1
ATOM 1446 N N . ALA A 1 190 ? -5.170 13.599 6.756 1.00 95.06 190 ALA A N 1
ATOM 1447 C CA . ALA A 1 190 ? -5.846 14.752 7.342 1.00 95.06 190 ALA A CA 1
ATOM 1448 C C . ALA A 1 190 ? -7.202 14.357 7.952 1.00 95.06 190 ALA A C 1
ATOM 1450 O O . ALA A 1 190 ? -7.484 14.653 9.117 1.00 95.06 190 ALA A O 1
ATOM 1451 N N . VAL A 1 191 ? -8.030 13.619 7.203 1.00 93.38 191 VAL A N 1
ATOM 1452 C CA . VAL A 1 191 ? -9.349 13.173 7.678 1.00 93.38 191 VAL A CA 1
ATOM 1453 C C . VAL A 1 191 ? -9.236 12.238 8.881 1.00 93.38 191 VAL A C 1
ATOM 1455 O O . VAL A 1 191 ? -9.993 12.397 9.840 1.00 93.38 191 VAL A O 1
ATOM 1458 N N . MET A 1 192 ? -8.297 11.295 8.877 1.00 93.62 192 MET A N 1
ATOM 1459 C CA . MET A 1 192 ? -8.109 10.357 9.984 1.00 93.62 192 MET A CA 1
ATOM 1460 C C . MET A 1 192 ? -7.571 11.049 11.236 1.00 93.62 192 MET A C 1
ATOM 1462 O O . MET A 1 192 ? -8.057 10.769 12.332 1.00 93.62 192 MET A O 1
ATOM 1466 N N . THR A 1 193 ? -6.657 12.010 11.082 1.00 92.69 193 THR A N 1
ATOM 1467 C CA . THR A 1 193 ? -6.172 12.848 12.190 1.00 92.69 193 THR A CA 1
ATOM 1468 C C . THR A 1 193 ? -7.327 13.614 12.835 1.00 92.69 193 THR A C 1
ATOM 1470 O O . THR A 1 193 ? -7.521 13.551 14.050 1.00 92.69 193 THR A O 1
ATOM 1473 N N . VAL A 1 194 ? -8.179 14.264 12.034 1.00 92.69 194 VAL A N 1
ATOM 1474 C CA . VAL A 1 194 ? -9.373 14.951 12.557 1.00 92.69 194 VAL A CA 1
ATOM 1475 C C . VAL A 1 194 ? -10.349 13.962 13.207 1.00 92.69 194 VAL A C 1
ATOM 1477 O O . VAL A 1 194 ? -10.933 14.269 14.249 1.00 92.69 194 VAL A O 1
ATOM 1480 N N . GLY A 1 195 ? -10.518 12.770 12.630 1.00 89.56 195 GLY A N 1
ATOM 1481 C CA . GLY A 1 195 ? -11.330 11.699 13.209 1.00 89.56 195 GLY A CA 1
ATOM 1482 C C . GLY A 1 195 ? -10.843 11.287 14.597 1.00 89.56 195 GLY A C 1
ATOM 1483 O O . GLY A 1 195 ? -11.645 11.186 15.526 1.00 89.56 195 GLY A O 1
ATOM 1484 N N . LEU A 1 196 ? -9.528 11.147 14.766 1.00 90.12 196 LEU A N 1
ATOM 1485 C CA . LEU A 1 196 ? -8.898 10.829 16.044 1.00 90.12 196 LEU A CA 1
ATOM 1486 C C . LEU A 1 196 ? -9.098 11.942 17.085 1.00 90.12 196 LEU A C 1
ATOM 1488 O O . LEU A 1 196 ? -9.392 11.657 18.251 1.00 90.12 196 LEU A O 1
ATOM 1492 N N . LEU A 1 197 ? -8.998 13.210 16.679 1.00 90.81 197 LEU A N 1
ATOM 1493 C CA . LEU A 1 197 ? -9.290 14.353 17.555 1.00 90.81 197 LEU A CA 1
ATOM 1494 C C . LEU A 1 197 ? -10.769 14.380 17.979 1.00 90.81 197 LEU A C 1
ATOM 1496 O O . LEU A 1 197 ? -11.086 14.693 19.127 1.00 90.81 197 LEU A O 1
ATOM 1500 N N . LYS A 1 198 ? -11.681 13.978 17.085 1.00 88.31 198 LYS A N 1
ATOM 1501 C CA . LYS A 1 198 ? -13.132 13.925 17.333 1.00 88.31 198 LYS A CA 1
ATOM 1502 C C . LYS A 1 198 ? -13.627 12.601 17.933 1.00 88.31 198 LYS A C 1
ATOM 1504 O O . LYS A 1 198 ? -14.836 12.458 18.120 1.00 88.31 198 LYS A O 1
ATOM 1509 N N . ARG A 1 199 ? -12.736 11.670 18.303 1.00 83.44 199 ARG A N 1
ATOM 1510 C CA . ARG A 1 199 ? -13.085 10.309 18.771 1.00 83.44 199 ARG A CA 1
ATOM 1511 C C . ARG A 1 199 ? -14.059 10.253 19.954 1.00 83.44 199 ARG A C 1
ATOM 1513 O O . ARG A 1 199 ? -14.812 9.298 20.082 1.00 83.44 199 ARG A O 1
ATOM 1520 N N . LYS A 1 200 ? -14.072 11.287 20.809 1.00 84.12 200 LYS A N 1
ATOM 1521 C CA . LYS A 1 200 ? -15.013 11.394 21.942 1.00 84.12 200 LYS A CA 1
ATOM 1522 C C . LYS A 1 200 ? -16.469 11.585 21.494 1.00 84.12 200 LYS A C 1
ATOM 1524 O O . LYS A 1 200 ? -17.371 11.245 22.243 1.00 84.12 200 LYS A O 1
ATOM 1529 N N . LYS A 1 201 ? -16.694 12.149 20.300 1.00 82.62 201 LYS A N 1
ATOM 1530 C CA . LYS A 1 201 ? -18.033 12.412 19.743 1.00 82.62 201 LYS A CA 1
ATOM 1531 C C . LYS A 1 201 ? -18.542 11.256 18.886 1.00 82.62 201 LYS A C 1
ATOM 1533 O O . LYS A 1 201 ? -19.741 11.036 18.806 1.00 82.62 201 LYS A O 1
ATOM 1538 N N . GLN A 1 202 ? -17.639 10.555 18.207 1.00 80.31 202 GLN A N 1
ATOM 1539 C CA . GLN A 1 202 ? -17.977 9.423 17.350 1.00 80.31 202 GLN A CA 1
ATOM 1540 C C . GLN A 1 202 ? -16.782 8.473 17.218 1.00 80.31 202 GLN A C 1
ATOM 1542 O O . GLN A 1 202 ? -15.647 8.951 17.129 1.00 80.31 202 GLN A O 1
ATOM 1547 N N . PRO A 1 203 ? -17.003 7.151 17.133 1.00 80.81 203 PRO A N 1
ATOM 1548 C CA . PRO A 1 203 ? -15.929 6.195 16.893 1.00 80.81 203 PRO A CA 1
ATOM 1549 C C . PRO A 1 203 ? -15.168 6.493 15.595 1.00 80.81 203 PRO A C 1
ATOM 1551 O O . PRO A 1 203 ? -15.777 6.749 14.552 1.00 80.81 203 PRO A O 1
ATOM 1554 N N . VAL A 1 204 ? -13.837 6.377 15.630 1.00 82.12 204 VAL A N 1
ATOM 1555 C CA . VAL A 1 204 ? -12.965 6.664 14.473 1.00 82.12 204 VAL A CA 1
ATOM 1556 C C . VAL A 1 204 ? -13.328 5.810 13.250 1.00 82.12 204 VAL A C 1
ATOM 1558 O O . VAL A 1 204 ? -13.335 6.308 12.128 1.00 82.12 204 VAL A O 1
ATOM 1561 N N . MET A 1 205 ? -13.744 4.555 13.459 1.00 77.75 205 MET A N 1
ATOM 1562 C CA . MET A 1 205 ? -14.214 3.662 12.388 1.00 77.75 205 MET A CA 1
ATOM 1563 C C . MET A 1 205 ? -15.424 4.190 11.611 1.00 77.75 205 MET A C 1
ATOM 1565 O O . MET A 1 205 ? -15.616 3.850 10.441 1.00 77.75 205 MET A O 1
ATOM 1569 N N . LEU A 1 206 ? -16.259 5.007 12.242 1.00 80.19 206 LEU A N 1
ATOM 1570 C CA . LEU A 1 206 ? -17.454 5.554 11.609 1.00 80.19 206 LEU A CA 1
ATOM 1571 C C . LEU A 1 206 ? -17.192 6.938 11.011 1.00 80.19 206 LEU A C 1
ATOM 1573 O O . LEU A 1 206 ? -17.907 7.352 10.095 1.00 80.19 206 LEU A O 1
ATOM 1577 N N . TYR A 1 207 ? -16.131 7.622 11.454 1.00 82.44 207 TYR A N 1
ATOM 1578 C CA . TYR A 1 207 ? -15.799 8.954 10.972 1.00 82.44 207 TYR A CA 1
ATOM 1579 C C . TYR A 1 207 ? -15.561 8.960 9.463 1.00 82.44 207 TYR A C 1
ATOM 1581 O O . TYR A 1 207 ? -14.658 8.292 8.952 1.00 82.44 207 TYR A O 1
ATOM 1589 N N . LYS A 1 208 ? -16.403 9.719 8.748 1.00 84.06 208 LYS A N 1
ATOM 1590 C CA . LYS A 1 208 ? -16.312 9.950 7.297 1.00 84.06 208 LYS A CA 1
ATOM 1591 C C . LYS A 1 208 ? -16.073 8.659 6.492 1.00 84.06 208 LYS A C 1
ATOM 1593 O O . LYS A 1 208 ? -15.413 8.684 5.460 1.00 84.06 208 LYS A O 1
ATOM 1598 N N . ARG A 1 209 ? -16.645 7.530 6.929 1.00 83.88 209 ARG A N 1
ATOM 1599 C CA . ARG A 1 209 ? -16.427 6.191 6.344 1.00 83.88 209 ARG A CA 1
ATOM 1600 C C . ARG A 1 209 ? -16.554 6.159 4.818 1.00 83.88 209 ARG A C 1
ATOM 1602 O O . ARG A 1 209 ? -15.657 5.643 4.165 1.00 83.88 209 ARG A O 1
ATOM 1609 N N . LYS A 1 210 ? -17.603 6.771 4.251 1.00 82.50 210 LYS A N 1
ATOM 1610 C CA . LYS A 1 210 ? -17.802 6.859 2.790 1.00 82.50 210 LYS A CA 1
ATOM 1611 C C . LYS A 1 210 ? -16.622 7.523 2.072 1.00 82.50 210 LYS A C 1
ATOM 1613 O O . LYS A 1 210 ? -16.155 7.007 1.068 1.00 82.50 210 LYS A O 1
ATOM 1618 N N . PHE A 1 211 ? -16.106 8.623 2.621 1.00 86.81 211 PHE A N 1
ATOM 1619 C CA . PHE A 1 211 ? -14.936 9.311 2.074 1.00 86.81 211 PHE A CA 1
ATOM 1620 C C . PHE A 1 211 ? -13.688 8.424 2.131 1.00 86.81 211 PHE A C 1
ATOM 1622 O O . PHE A 1 211 ? -12.962 8.337 1.151 1.00 86.81 211 PHE A O 1
ATOM 1629 N N . ARG A 1 212 ? -13.466 7.706 3.241 1.00 88.75 212 ARG A N 1
ATOM 1630 C CA . ARG A 1 212 ? -12.313 6.797 3.378 1.00 88.75 212 ARG A CA 1
ATOM 1631 C C . ARG A 1 212 ? -12.337 5.689 2.325 1.00 88.75 212 ARG A C 1
ATOM 1633 O O . ARG A 1 212 ? -11.324 5.444 1.684 1.00 88.75 212 ARG A O 1
ATOM 1640 N N . PHE A 1 213 ? -13.500 5.075 2.102 1.00 85.19 213 PHE A N 1
ATOM 1641 C CA . PHE A 1 213 ? -13.672 4.085 1.035 1.00 85.19 213 PHE A CA 1
ATOM 1642 C C . PHE A 1 213 ? -13.481 4.684 -0.359 1.00 85.19 213 PHE A C 1
ATOM 1644 O O . PHE A 1 213 ? -12.842 4.052 -1.193 1.00 85.19 213 PHE A O 1
ATOM 1651 N N . ALA A 1 214 ? -13.985 5.896 -0.605 1.00 88.81 214 ALA A N 1
ATOM 1652 C CA . ALA A 1 214 ? -13.783 6.582 -1.879 1.00 88.81 214 ALA A CA 1
ATOM 1653 C C . ALA A 1 214 ? -12.296 6.861 -2.147 1.00 88.81 214 ALA A C 1
ATOM 1655 O O . ALA A 1 214 ? -11.822 6.610 -3.250 1.00 88.81 214 ALA A O 1
ATOM 1656 N N . VAL A 1 215 ? -11.550 7.311 -1.132 1.00 92.50 215 VAL A N 1
ATOM 1657 C CA . VAL A 1 215 ? -10.102 7.536 -1.238 1.00 92.50 215 VAL A CA 1
ATOM 1658 C C . VAL A 1 215 ? -9.364 6.234 -1.527 1.00 92.50 215 VAL A C 1
ATOM 1660 O O . VAL A 1 215 ? -8.621 6.184 -2.500 1.00 92.50 215 VAL A O 1
ATOM 1663 N N . VAL A 1 216 ? -9.621 5.169 -0.762 1.00 89.00 216 VAL A N 1
ATOM 1664 C CA . VAL A 1 216 ? -8.991 3.859 -1.005 1.00 89.00 216 VAL A CA 1
ATOM 1665 C C . VAL A 1 216 ? -9.333 3.336 -2.404 1.00 89.00 216 VAL A C 1
ATOM 1667 O O . VAL A 1 216 ? -8.445 2.879 -3.117 1.00 89.00 216 VAL A O 1
ATOM 1670 N N . GLY A 1 217 ? -10.590 3.461 -2.841 1.00 90.12 217 GLY A N 1
ATOM 1671 C CA . GLY A 1 217 ? -11.005 3.105 -4.200 1.00 90.12 217 GLY A CA 1
ATOM 1672 C C . GLY A 1 217 ? -10.261 3.903 -5.274 1.00 90.12 217 GLY A C 1
ATOM 1673 O O . GLY A 1 217 ? -9.789 3.323 -6.251 1.00 90.12 217 GLY A O 1
ATOM 1674 N N . ALA A 1 218 ? -10.078 5.210 -5.067 1.00 94.38 218 ALA A N 1
ATOM 1675 C CA . ALA A 1 218 ? -9.278 6.053 -5.951 1.00 94.38 218 ALA A CA 1
ATOM 1676 C C . ALA A 1 218 ? -7.798 5.633 -5.956 1.00 94.38 218 ALA A C 1
ATOM 1678 O O . ALA A 1 218 ? -7.220 5.476 -7.030 1.00 94.38 218 ALA A O 1
ATOM 1679 N N . ASN A 1 219 ? -7.194 5.372 -4.789 1.00 95.69 219 ASN A N 1
ATOM 1680 C CA . ASN A 1 219 ? -5.816 4.883 -4.701 1.00 95.69 219 ASN A CA 1
ATOM 1681 C C . ASN A 1 219 ? -5.640 3.566 -5.478 1.00 95.69 219 ASN A C 1
ATOM 1683 O O . ASN A 1 219 ? -4.651 3.391 -6.193 1.00 95.69 219 ASN A O 1
ATOM 1687 N N . MET A 1 220 ? -6.609 2.652 -5.358 1.00 93.69 220 MET A N 1
ATOM 1688 C CA . MET A 1 220 ? -6.612 1.372 -6.065 1.00 93.69 220 MET A CA 1
ATOM 1689 C C . MET A 1 220 ? -6.731 1.540 -7.579 1.00 93.69 220 MET A C 1
ATOM 1691 O O . MET A 1 220 ? -5.995 0.873 -8.305 1.00 93.69 220 MET A O 1
ATOM 1695 N N . ALA A 1 221 ? -7.625 2.414 -8.049 1.00 94.75 221 ALA A N 1
ATOM 1696 C CA . ALA A 1 221 ? -7.826 2.682 -9.472 1.00 94.75 221 ALA A CA 1
ATOM 1697 C C . ALA A 1 221 ? -6.599 3.351 -10.112 1.00 94.75 221 ALA A C 1
ATOM 1699 O O . ALA A 1 221 ? -6.188 2.975 -11.208 1.00 94.75 221 ALA A O 1
ATOM 1700 N N . LEU A 1 222 ? -5.970 4.297 -9.410 1.00 97.25 222 LEU A N 1
ATOM 1701 C CA . LEU A 1 222 ? -4.748 4.958 -9.876 1.00 97.25 222 LEU A CA 1
ATOM 1702 C C . LEU A 1 222 ? -3.568 3.988 -9.953 1.00 97.25 222 LEU A C 1
ATOM 1704 O O . LEU A 1 222 ? -2.807 4.030 -10.919 1.00 97.25 222 LEU A O 1
ATOM 1708 N N . LEU A 1 223 ? -3.442 3.084 -8.977 1.00 96.06 223 LEU A N 1
ATOM 1709 C CA . LEU A 1 223 ? -2.450 2.015 -9.043 1.00 96.06 223 LEU A CA 1
ATOM 1710 C C . LEU A 1 223 ? -2.747 1.046 -10.197 1.00 96.06 223 LEU A C 1
ATOM 1712 O O . LEU A 1 223 ? -1.831 0.698 -10.932 1.00 96.06 223 LEU A O 1
ATOM 1716 N N . ALA A 1 224 ? -4.011 0.653 -10.388 1.00 95.25 224 ALA A N 1
ATOM 1717 C CA . ALA A 1 224 ? -4.419 -0.212 -11.498 1.00 95.25 224 ALA A CA 1
ATOM 1718 C C . ALA A 1 224 ? -4.031 0.393 -12.852 1.00 95.25 224 ALA A C 1
ATOM 1720 O O . ALA A 1 224 ? -3.511 -0.304 -13.720 1.00 95.25 224 ALA A O 1
ATOM 1721 N N . PHE A 1 225 ? -4.239 1.703 -13.018 1.00 96.12 225 PHE A N 1
ATOM 1722 C CA . PHE A 1 225 ? -3.806 2.434 -14.204 1.00 96.12 225 PHE A CA 1
ATOM 1723 C C . PHE A 1 225 ? -2.282 2.393 -14.379 1.00 96.12 225 PHE A C 1
ATOM 1725 O O . PHE A 1 225 ? -1.813 2.056 -15.463 1.00 96.12 225 PHE A O 1
ATOM 1732 N N . ALA A 1 226 ? -1.513 2.699 -13.329 1.00 94.69 226 ALA A N 1
ATOM 1733 C CA . ALA A 1 226 ? -0.051 2.683 -13.390 1.00 94.69 226 ALA A CA 1
ATOM 1734 C C . ALA A 1 226 ? 0.494 1.293 -13.754 1.00 94.69 226 ALA A C 1
ATOM 1736 O O . ALA A 1 226 ? 1.295 1.170 -14.672 1.00 94.69 226 ALA A O 1
ATOM 1737 N N . GLU A 1 227 ? -0.003 0.242 -13.105 1.00 93.81 227 GLU A N 1
ATOM 1738 C CA . GLU A 1 227 ? 0.333 -1.149 -13.431 1.00 93.81 227 GLU A CA 1
ATOM 1739 C C . GLU A 1 227 ? -0.049 -1.495 -14.871 1.00 93.81 227 GLU A C 1
ATOM 1741 O O . GLU A 1 227 ? 0.750 -2.072 -15.605 1.00 93.81 227 GLU A O 1
ATOM 1746 N N . SER A 1 228 ? -1.250 -1.096 -15.300 1.00 93.81 228 SER A N 1
ATOM 1747 C CA . SER A 1 228 ? -1.741 -1.391 -16.645 1.00 93.81 228 SER A CA 1
ATOM 1748 C C . SER A 1 228 ? -0.903 -0.723 -17.732 1.00 93.81 228 SER A C 1
ATOM 1750 O O . SER A 1 228 ? -0.704 -1.308 -18.793 1.00 93.81 228 SER A O 1
ATOM 1752 N N . ALA A 1 229 ? -0.415 0.488 -17.460 1.00 91.62 229 ALA A N 1
ATOM 1753 C CA . ALA A 1 229 ? 0.429 1.253 -18.366 1.00 91.62 229 ALA A CA 1
ATOM 1754 C C . ALA A 1 229 ? 1.895 0.786 -18.364 1.00 91.62 229 ALA A C 1
ATOM 1756 O O . ALA A 1 229 ? 2.578 0.953 -19.372 1.00 91.62 229 ALA A O 1
ATOM 1757 N N . SER A 1 230 ? 2.385 0.230 -17.251 1.00 89.81 230 SER A N 1
ATOM 1758 C CA . SER A 1 230 ? 3.808 -0.087 -17.065 1.00 89.81 230 SER A CA 1
ATOM 1759 C C . SER A 1 230 ? 4.160 -1.570 -17.222 1.00 89.81 230 SER A C 1
ATOM 1761 O O . SER A 1 230 ? 5.305 -1.884 -17.541 1.00 89.81 230 SER A O 1
ATOM 1763 N N . ILE A 1 231 ? 3.223 -2.499 -17.008 1.00 90.50 231 ILE A N 1
ATOM 1764 C CA . ILE A 1 231 ? 3.495 -3.940 -17.114 1.00 90.50 231 ILE A CA 1
ATOM 1765 C C . ILE A 1 231 ? 3.281 -4.402 -18.558 1.00 90.50 231 ILE A C 1
ATOM 1767 O O . ILE A 1 231 ? 2.147 -4.525 -19.027 1.00 90.50 231 ILE A O 1
ATOM 1771 N N . ALA A 1 232 ? 4.384 -4.709 -19.243 1.00 85.56 232 ALA A N 1
ATOM 1772 C CA . ALA A 1 232 ? 4.370 -5.157 -20.634 1.00 85.56 232 ALA A CA 1
ATOM 1773 C C . ALA A 1 232 ? 3.776 -6.568 -20.816 1.00 85.56 232 ALA A C 1
ATOM 1775 O O . ALA A 1 232 ? 3.058 -6.817 -21.787 1.00 85.56 232 ALA A O 1
ATOM 1776 N N . ASP A 1 233 ? 4.044 -7.497 -19.888 1.00 90.19 233 ASP A N 1
ATOM 1777 C CA . ASP A 1 233 ? 3.457 -8.839 -19.934 1.00 90.19 233 ASP A CA 1
ATOM 1778 C C . ASP A 1 233 ? 1.957 -8.777 -19.613 1.00 90.19 233 ASP A C 1
ATOM 1780 O O . ASP A 1 233 ? 1.538 -8.617 -18.465 1.00 90.19 233 ASP A O 1
ATOM 1784 N N . ARG A 1 234 ? 1.130 -8.957 -20.648 1.00 88.44 234 ARG A N 1
ATOM 1785 C CA . ARG A 1 234 ? -0.332 -8.915 -20.539 1.00 88.44 234 ARG A CA 1
ATOM 1786 C C . ARG A 1 234 ? -0.899 -9.997 -19.624 1.00 88.44 234 ARG A C 1
ATOM 1788 O O . ARG A 1 234 ? -1.896 -9.736 -18.957 1.00 88.44 234 ARG A O 1
ATOM 1795 N N . ARG A 1 235 ? -0.310 -11.198 -19.583 1.00 92.88 235 ARG A N 1
ATOM 1796 C CA . ARG A 1 235 ? -0.811 -12.295 -18.736 1.00 92.88 235 ARG A CA 1
ATOM 1797 C C . ARG A 1 235 ? -0.565 -11.969 -17.270 1.00 92.88 235 ARG A C 1
ATOM 1799 O O . ARG A 1 235 ? -1.484 -12.069 -16.459 1.00 92.88 235 ARG A O 1
ATOM 1806 N N . LEU A 1 236 ? 0.648 -11.515 -16.964 1.00 91.62 236 LEU A N 1
ATOM 1807 C CA . LEU A 1 236 ? 1.030 -11.073 -15.626 1.00 91.62 236 LEU A CA 1
ATOM 1808 C C . LEU A 1 236 ? 0.199 -9.868 -15.172 1.00 91.62 236 LEU A C 1
ATOM 1810 O O . LEU A 1 236 ? -0.301 -9.848 -14.049 1.00 91.62 236 LEU A O 1
ATOM 1814 N N . ASN A 1 237 ? -0.006 -8.898 -16.062 1.00 92.06 237 ASN A N 1
ATOM 1815 C CA . ASN A 1 237 ? -0.824 -7.720 -15.800 1.00 92.06 237 ASN A CA 1
ATOM 1816 C C . ASN A 1 237 ? -2.278 -8.109 -15.491 1.00 92.06 237 ASN A C 1
ATOM 1818 O O . ASN A 1 237 ? -2.788 -7.766 -14.428 1.00 92.06 237 ASN A O 1
ATOM 1822 N N . VAL A 1 238 ? -2.924 -8.914 -16.345 1.00 92.44 238 VAL A N 1
ATOM 1823 C CA . VAL A 1 238 ? -4.293 -9.408 -16.104 1.00 92.44 238 VAL A CA 1
ATOM 1824 C C . VAL A 1 238 ? -4.385 -10.172 -14.784 1.00 92.44 238 VAL A C 1
ATOM 1826 O O . VAL A 1 238 ? -5.326 -9.955 -14.022 1.00 92.44 238 VAL A O 1
ATOM 1829 N N . PHE A 1 239 ? -3.401 -11.019 -14.472 1.00 91.94 239 PHE A N 1
ATOM 1830 C CA . PHE A 1 239 ? -3.357 -11.732 -13.197 1.00 91.94 239 PHE A CA 1
ATOM 1831 C C . PHE A 1 239 ? -3.299 -10.770 -11.998 1.00 91.94 239 PHE A C 1
ATOM 1833 O O . PHE A 1 239 ? -4.106 -10.899 -11.075 1.00 91.94 239 PHE A O 1
ATOM 1840 N N . ILE A 1 240 ? -2.413 -9.767 -12.035 1.00 92.50 240 ILE A N 1
ATOM 1841 C CA . ILE A 1 240 ? -2.300 -8.728 -10.997 1.00 92.50 240 ILE A CA 1
ATOM 1842 C C . ILE A 1 240 ? -3.605 -7.930 -10.873 1.00 92.50 240 ILE A C 1
ATOM 1844 O O . ILE A 1 240 ? -4.062 -7.687 -9.755 1.00 92.50 240 ILE A O 1
ATOM 1848 N N . GLN A 1 241 ? -4.250 -7.570 -11.987 1.00 92.75 241 GLN A N 1
ATOM 1849 C CA . GLN A 1 241 ? -5.514 -6.829 -11.959 1.00 92.75 241 GLN A CA 1
ATOM 1850 C C . GLN A 1 241 ? -6.666 -7.665 -11.384 1.00 92.75 241 GLN A C 1
ATOM 1852 O O . GLN A 1 241 ? -7.424 -7.171 -10.547 1.00 92.75 241 GLN A O 1
ATOM 1857 N N . ILE A 1 242 ? -6.793 -8.941 -11.759 1.00 88.44 242 ILE A N 1
ATOM 1858 C CA . ILE A 1 242 ? -7.827 -9.831 -11.207 1.00 88.44 242 ILE A CA 1
ATOM 1859 C C . ILE A 1 242 ? -7.602 -10.030 -9.707 1.00 88.44 242 ILE A C 1
ATOM 1861 O O . ILE A 1 242 ? -8.518 -9.821 -8.904 1.00 88.44 242 ILE A O 1
ATOM 1865 N N . LEU A 1 243 ? -6.379 -10.389 -9.313 1.00 85.56 243 LEU A N 1
ATOM 1866 C CA . LEU A 1 243 ? -6.054 -10.652 -7.917 1.00 85.56 243 LEU A CA 1
ATOM 1867 C C . LEU A 1 243 ? -6.198 -9.385 -7.062 1.00 85.56 243 LEU A C 1
ATOM 1869 O O . LEU A 1 243 ? -6.846 -9.411 -6.017 1.00 85.56 243 LEU A O 1
ATOM 1873 N N . GLY A 1 244 ? -5.664 -8.257 -7.526 1.00 84.25 244 GLY A N 1
ATOM 1874 C CA . GLY A 1 244 ? -5.610 -7.018 -6.758 1.00 84.25 244 GLY A CA 1
ATOM 1875 C C . GLY A 1 244 ? -6.845 -6.129 -6.838 1.00 84.25 244 GLY A C 1
ATOM 1876 O O . GLY A 1 244 ? -7.117 -5.410 -5.877 1.00 84.25 244 GLY A O 1
ATOM 1877 N N . LYS A 1 245 ? -7.591 -6.123 -7.948 1.00 85.94 245 LYS A N 1
ATOM 1878 C CA . LYS A 1 245 ? -8.689 -5.157 -8.171 1.00 85.94 245 LYS A CA 1
ATOM 1879 C C . LYS A 1 245 ? -10.067 -5.797 -8.281 1.00 85.94 245 LYS A C 1
ATOM 1881 O O . LYS A 1 245 ? -11.055 -5.096 -8.090 1.00 85.94 245 LYS A O 1
ATOM 1886 N N . ALA A 1 246 ? -10.155 -7.108 -8.506 1.00 77.25 246 ALA A N 1
ATOM 1887 C CA . ALA A 1 246 ? -11.423 -7.831 -8.420 1.00 77.25 246 ALA A CA 1
ATOM 1888 C C . ALA A 1 246 ? -11.547 -8.587 -7.090 1.00 77.25 246 ALA A C 1
ATOM 1890 O O . ALA A 1 246 ? -12.499 -8.361 -6.337 1.00 77.25 246 ALA A O 1
ATOM 1891 N N . LEU A 1 247 ? -10.572 -9.444 -6.760 1.00 77.25 247 LEU A N 1
ATOM 1892 C CA . LEU A 1 247 ? -10.663 -10.295 -5.571 1.00 77.25 247 LEU A CA 1
ATOM 1893 C C . LEU A 1 247 ? -10.550 -9.481 -4.271 1.00 77.25 247 LEU A C 1
ATOM 1895 O O . LEU A 1 247 ? -11.443 -9.584 -3.425 1.00 77.25 247 LEU A O 1
ATOM 1899 N N . VAL A 1 248 ? -9.523 -8.632 -4.123 1.00 74.00 248 VAL A N 1
ATOM 1900 C CA . VAL A 1 248 ? -9.298 -7.831 -2.895 1.00 74.00 248 VAL A CA 1
ATOM 1901 C C . VAL A 1 248 ? -10.501 -6.943 -2.527 1.00 74.00 248 VAL A C 1
ATOM 1903 O O . VAL A 1 248 ? -11.009 -7.095 -1.409 1.00 74.00 248 VAL A O 1
ATOM 1906 N N . PRO A 1 249 ? -11.055 -6.092 -3.417 1.00 71.12 249 PRO A N 1
ATOM 1907 C CA . PRO A 1 249 ? -12.271 -5.328 -3.115 1.00 71.12 249 PRO A CA 1
ATOM 1908 C C . PRO A 1 249 ? -13.492 -6.206 -2.853 1.00 71.12 249 PRO A C 1
ATOM 1910 O O . PRO A 1 249 ? -14.254 -5.937 -1.922 1.00 71.12 249 PRO A O 1
ATOM 1913 N N . GLY A 1 250 ? -13.662 -7.277 -3.637 1.00 68.19 250 GLY A N 1
ATOM 1914 C CA . GLY A 1 250 ? -14.764 -8.223 -3.475 1.00 68.19 250 GLY A CA 1
ATOM 1915 C C . GLY A 1 250 ? -14.806 -8.824 -2.071 1.00 68.19 250 GLY A C 1
ATOM 1916 O O . GLY A 1 250 ? -15.883 -8.961 -1.486 1.00 68.19 250 GLY A O 1
ATOM 1917 N N . TYR A 1 251 ? -13.642 -9.095 -1.482 1.00 66.88 251 TYR A N 1
ATOM 1918 C CA . TYR A 1 251 ? -13.569 -9.466 -0.078 1.00 66.88 251 TYR A CA 1
ATOM 1919 C C . TYR A 1 251 ? -13.821 -8.296 0.863 1.00 66.88 251 TYR A C 1
ATOM 1921 O O . TYR A 1 251 ? -14.571 -8.494 1.801 1.00 66.88 251 TYR A O 1
ATOM 1929 N N . PHE A 1 252 ? -13.254 -7.097 0.688 1.00 63.72 252 PHE A N 1
ATOM 1930 C CA . PHE A 1 252 ? -13.519 -5.992 1.634 1.00 63.72 252 PHE A CA 1
ATOM 1931 C C . PHE A 1 252 ? -15.018 -5.672 1.761 1.00 63.72 252 PHE A C 1
ATOM 1933 O O . PHE A 1 252 ? -15.489 -5.288 2.833 1.00 63.72 252 PHE A O 1
ATOM 1940 N N . LEU A 1 253 ? -15.778 -5.896 0.689 1.00 66.62 253 LEU A N 1
ATOM 1941 C CA . LEU A 1 253 ? -17.237 -5.802 0.688 1.00 66.62 253 LEU A CA 1
ATOM 1942 C C . LEU A 1 253 ? -17.917 -6.995 1.380 1.00 66.62 253 LEU A C 1
ATOM 1944 O O . LEU A 1 253 ? -18.966 -6.829 2.000 1.00 66.62 253 LEU A O 1
ATOM 1948 N N . ARG A 1 254 ? -17.334 -8.197 1.294 1.00 64.25 254 ARG A N 1
ATOM 1949 C CA . ARG A 1 254 ? -17.904 -9.452 1.816 1.00 64.25 254 ARG A CA 1
ATOM 1950 C C . ARG A 1 254 ? -17.248 -9.972 3.097 1.00 64.25 254 ARG A C 1
ATOM 1952 O O . ARG A 1 254 ? -17.696 -10.993 3.602 1.00 64.25 254 ARG A O 1
ATOM 1959 N N . CYS A 1 255 ? -16.245 -9.299 3.654 1.00 61.72 255 CYS A N 1
ATOM 1960 C CA . CYS A 1 255 ? -15.395 -9.818 4.728 1.00 61.72 255 CYS A CA 1
ATOM 1961 C C . CYS A 1 255 ? -16.203 -10.125 5.984 1.00 61.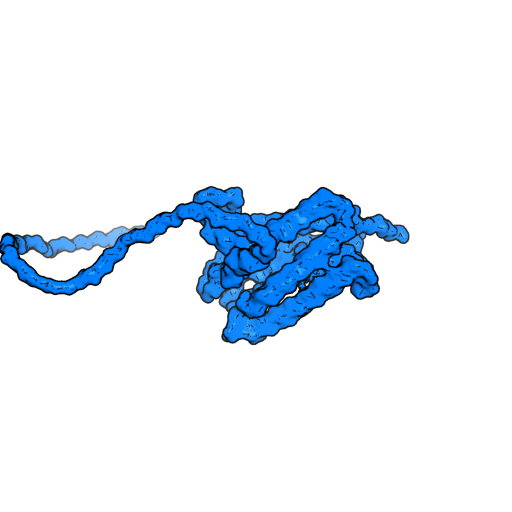72 255 CYS A C 1
ATOM 1963 O O . CYS A 1 255 ? -16.028 -11.169 6.592 1.00 61.72 255 CYS A O 1
ATOM 1965 N N . VAL A 1 256 ? -17.178 -9.272 6.300 1.00 56.03 256 VAL A N 1
ATOM 1966 C CA . VAL A 1 256 ? -18.102 -9.460 7.423 1.00 56.03 256 VAL A CA 1
ATOM 1967 C C . VAL A 1 256 ? -19.015 -10.668 7.197 1.00 56.03 256 VAL A C 1
ATOM 1969 O O . VAL A 1 256 ? -19.275 -11.426 8.127 1.00 56.03 256 VAL A O 1
ATOM 1972 N N . ALA A 1 257 ? -19.476 -10.884 5.962 1.00 59.44 257 ALA A N 1
ATOM 1973 C CA . ALA A 1 257 ? -20.320 -12.023 5.604 1.00 59.44 257 ALA A CA 1
ATOM 1974 C C . ALA A 1 257 ? -19.529 -13.338 5.533 1.00 59.44 257 ALA A C 1
ATOM 1976 O O . ALA A 1 257 ? -20.066 -14.394 5.862 1.00 59.44 257 ALA A O 1
ATOM 1977 N N . VAL A 1 258 ? -18.267 -13.275 5.107 1.00 59.94 258 VAL A N 1
ATOM 1978 C CA . VAL A 1 258 ? -17.322 -14.392 5.114 1.00 59.94 258 VAL A CA 1
ATOM 1979 C C . VAL A 1 258 ? -17.021 -14.769 6.561 1.00 59.94 258 VAL A C 1
ATOM 1981 O O . VAL A 1 258 ? -17.317 -15.896 6.954 1.00 59.94 258 VAL A O 1
ATOM 1984 N N . ASP A 1 259 ? -16.574 -13.822 7.389 1.00 56.16 259 ASP A N 1
ATOM 1985 C CA . ASP A 1 259 ? -16.269 -14.036 8.811 1.00 56.16 259 ASP A CA 1
ATOM 1986 C C . ASP A 1 259 ? -17.465 -14.560 9.613 1.00 56.16 259 ASP A C 1
ATOM 1988 O O . ASP A 1 259 ? -17.290 -15.356 10.530 1.00 56.16 259 ASP A O 1
ATOM 1992 N N . ALA A 1 260 ? -18.690 -14.155 9.261 1.00 58.41 260 ALA A N 1
ATOM 1993 C CA . ALA A 1 260 ? -19.915 -14.659 9.885 1.00 58.41 260 ALA A CA 1
ATOM 1994 C C . ALA A 1 260 ? -20.300 -16.088 9.444 1.00 58.41 260 ALA A C 1
ATOM 1996 O O . ALA A 1 260 ? -21.127 -16.737 10.092 1.00 58.41 260 ALA A O 1
ATOM 1997 N N . LYS A 1 261 ? -19.750 -16.576 8.327 1.00 58.50 261 LYS A N 1
ATOM 1998 C CA . LYS A 1 261 ? -19.963 -17.940 7.815 1.00 58.50 261 LYS A CA 1
ATOM 1999 C C . LYS A 1 261 ? -18.863 -18.911 8.253 1.00 58.50 261 LYS A C 1
ATOM 2001 O O . LYS A 1 261 ? -19.091 -20.120 8.236 1.00 58.50 261 LYS A O 1
ATOM 2006 N N . ILE A 1 262 ? -17.711 -18.397 8.672 1.00 55.22 262 ILE A N 1
ATOM 2007 C CA . ILE A 1 262 ? -16.580 -19.177 9.176 1.00 55.22 262 ILE A CA 1
ATOM 2008 C C . ILE A 1 262 ? -16.918 -19.746 10.559 1.00 55.22 262 ILE A C 1
ATOM 2010 O O . ILE A 1 262 ? -17.288 -19.018 11.477 1.00 55.22 262 ILE A O 1
ATOM 2014 N N . GLY A 1 263 ? -16.841 -21.073 10.671 1.00 51.12 263 GLY A N 1
ATOM 2015 C CA . GLY A 1 263 ? -17.355 -21.863 11.798 1.00 51.12 263 GLY A CA 1
ATOM 2016 C C . GLY A 1 263 ? -18.521 -22.782 11.414 1.00 51.12 263 GLY A C 1
ATOM 2017 O O . GLY A 1 263 ? -18.871 -23.680 12.175 1.00 51.12 263 GLY A O 1
ATOM 2018 N N . ARG A 1 264 ? -19.106 -22.617 10.216 1.00 53.25 264 ARG A N 1
ATOM 2019 C CA . ARG A 1 264 ? -20.043 -23.599 9.648 1.00 53.25 264 ARG A CA 1
ATOM 2020 C C . ARG A 1 264 ? -19.266 -24.693 8.913 1.00 53.25 264 ARG A C 1
ATOM 2022 O O . ARG A 1 264 ? -18.302 -24.408 8.204 1.00 53.25 264 ARG A O 1
ATOM 2029 N N . ARG A 1 265 ? -19.701 -25.945 9.079 1.00 47.50 265 ARG A N 1
ATOM 2030 C CA . ARG A 1 265 ? -19.171 -27.133 8.388 1.00 47.50 265 ARG A CA 1
ATOM 2031 C C . ARG A 1 265 ? -19.085 -26.844 6.875 1.00 47.50 265 ARG A C 1
ATOM 2033 O O . ARG A 1 265 ? -20.109 -26.533 6.274 1.00 47.50 265 ARG A O 1
ATOM 2040 N N . GLY A 1 266 ? -17.883 -26.901 6.286 1.00 57.06 266 GLY A N 1
ATOM 2041 C CA . GLY A 1 266 ? -17.665 -26.714 4.839 1.00 57.06 266 GLY A CA 1
ATOM 2042 C C . GLY A 1 266 ? -16.895 -25.460 4.388 1.00 57.06 266 GLY A C 1
ATOM 2043 O O . GLY A 1 266 ? -16.847 -25.199 3.189 1.00 57.06 266 GLY A O 1
ATOM 2044 N N . TRP A 1 267 ? -16.288 -24.674 5.287 1.00 65.19 267 TRP A N 1
ATOM 2045 C CA . TRP A 1 267 ? -15.359 -23.613 4.862 1.00 65.19 267 TRP A CA 1
ATOM 2046 C C . TRP A 1 267 ? -14.034 -24.219 4.348 1.00 65.19 267 TRP A C 1
ATOM 2048 O O . TRP A 1 267 ? -13.436 -25.015 5.071 1.00 65.19 267 TRP A O 1
ATOM 2058 N N . PRO A 1 268 ? -13.561 -23.873 3.133 1.00 67.31 268 PRO A N 1
ATOM 2059 C CA . PRO A 1 268 ? -12.447 -24.578 2.491 1.00 67.31 268 PRO A CA 1
ATOM 2060 C C . PRO A 1 268 ? -11.051 -24.116 2.935 1.00 67.31 268 PRO A C 1
ATOM 2062 O O . PRO A 1 268 ? -10.069 -24.769 2.598 1.00 67.31 268 PRO A O 1
ATOM 2065 N N . LEU A 1 269 ? -10.933 -22.989 3.649 1.00 72.00 269 LEU A N 1
ATOM 2066 C CA . LEU A 1 269 ? -9.636 -22.436 4.053 1.00 72.00 269 LEU A CA 1
ATOM 2067 C C . LEU A 1 269 ? -9.339 -22.723 5.529 1.00 72.00 269 LEU A C 1
ATOM 2069 O O . LEU A 1 269 ? -10.262 -22.699 6.347 1.00 72.00 269 LEU A O 1
ATOM 2073 N N . PRO A 1 270 ? -8.064 -22.945 5.892 1.00 70.56 270 PRO A N 1
ATOM 2074 C CA . PRO A 1 270 ? -7.692 -23.320 7.246 1.00 70.56 270 PRO A CA 1
ATOM 2075 C C . PRO A 1 270 ? -8.044 -22.224 8.256 1.00 70.56 270 PRO A C 1
ATOM 2077 O O . PRO A 1 270 ? -7.920 -21.023 7.991 1.00 70.56 270 PRO A O 1
ATOM 2080 N N . THR A 1 271 ? -8.460 -22.666 9.439 1.00 72.75 271 THR A N 1
ATOM 2081 C CA . THR A 1 271 ? -8.642 -21.847 10.639 1.00 72.75 271 THR A CA 1
ATOM 2082 C C . THR A 1 271 ? -8.061 -22.599 11.826 1.00 72.75 271 THR A C 1
ATOM 2084 O O . THR A 1 271 ? -8.346 -23.782 11.991 1.00 72.75 271 THR A O 1
ATOM 2087 N N . TRP A 1 272 ? -7.278 -21.913 12.655 1.00 71.56 272 TRP A N 1
ATOM 2088 C CA . TRP A 1 272 ? -6.744 -22.436 13.909 1.00 71.56 272 TRP A CA 1
ATOM 2089 C C . TRP A 1 272 ? -7.145 -21.485 15.033 1.00 71.56 272 TRP A C 1
ATOM 2091 O O . TRP A 1 272 ? -6.721 -20.328 15.067 1.00 71.56 272 TRP A O 1
ATOM 2101 N N . ASP A 1 273 ? -7.983 -21.958 15.950 1.00 69.75 273 ASP A N 1
ATOM 2102 C CA . ASP A 1 273 ? -8.447 -21.156 17.077 1.00 69.75 273 ASP A CA 1
ATOM 2103 C C . ASP A 1 273 ? -7.287 -20.560 17.881 1.00 69.75 273 ASP A C 1
ATOM 2105 O O . ASP A 1 273 ? -6.315 -21.227 18.220 1.00 69.75 273 ASP A O 1
ATOM 2109 N N . GLY A 1 274 ? -7.382 -19.257 18.149 1.00 62.50 274 GLY A N 1
ATOM 2110 C CA . GLY A 1 274 ? -6.355 -18.494 18.861 1.00 62.50 274 GLY A CA 1
ATOM 2111 C C . GLY A 1 274 ? -5.110 -18.130 18.043 1.00 62.50 274 GLY A C 1
ATOM 2112 O O . GLY A 1 274 ? -4.420 -17.200 18.443 1.00 62.50 274 GLY A O 1
ATOM 2113 N N . VAL A 1 275 ? -4.856 -18.773 16.896 1.00 66.75 275 VAL A N 1
ATOM 2114 C CA . VAL A 1 275 ? -3.605 -18.609 16.122 1.00 66.75 275 VAL A CA 1
ATOM 2115 C C . VAL A 1 275 ? -3.850 -18.055 14.717 1.00 66.75 275 VAL A C 1
ATOM 2117 O O . VAL A 1 275 ? -3.208 -17.092 14.302 1.00 66.75 275 VAL A O 1
ATOM 2120 N N . TRP A 1 276 ? -4.802 -18.631 13.982 1.00 73.44 276 TRP A N 1
ATOM 2121 C CA . TRP A 1 276 ? -5.057 -18.340 12.573 1.00 73.44 276 TRP A CA 1
ATOM 2122 C C . TRP A 1 276 ? -6.547 -18.143 12.314 1.00 73.44 276 TRP A C 1
ATOM 2124 O O . TRP A 1 276 ? -7.338 -19.088 12.291 1.00 73.44 276 TRP A O 1
ATOM 2134 N N . SER A 1 277 ? -6.947 -16.892 12.104 1.00 70.06 277 SER A N 1
ATOM 2135 C CA . SER A 1 277 ? -8.318 -16.589 11.693 1.00 70.06 277 SER A CA 1
ATOM 2136 C C . SER A 1 277 ? -8.445 -16.663 10.179 1.00 70.06 277 SER A C 1
ATOM 2138 O O . SER A 1 277 ? -7.470 -16.482 9.460 1.00 70.06 277 SER A O 1
ATOM 2140 N N . ALA A 1 278 ? -9.650 -16.866 9.658 1.00 70.50 278 ALA A N 1
ATOM 2141 C CA . ALA A 1 278 ? -9.815 -16.908 8.211 1.00 70.50 278 ALA A CA 1
ATOM 2142 C 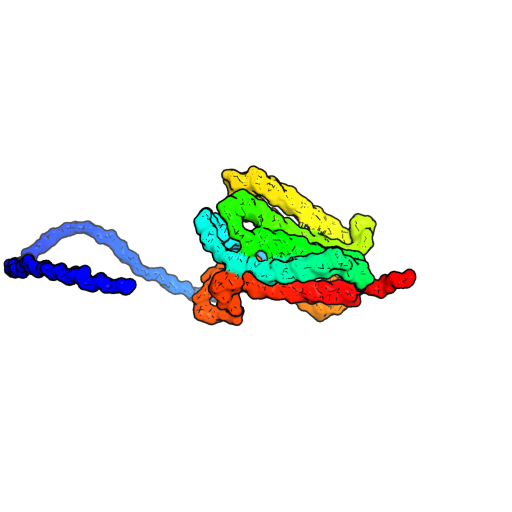C . ALA A 1 278 ? -9.444 -15.592 7.504 1.00 70.50 278 ALA A C 1
ATOM 2144 O O . ALA A 1 278 ? -9.101 -15.619 6.324 1.00 70.50 278 ALA A O 1
ATOM 2145 N N . HIS A 1 279 ? -9.458 -14.473 8.235 1.00 73.50 279 HIS A N 1
ATOM 2146 C CA . HIS A 1 279 ? -8.934 -13.189 7.786 1.00 73.50 279 HIS A CA 1
ATOM 2147 C C . HIS A 1 279 ? -7.445 -13.270 7.394 1.00 73.50 279 HIS A C 1
ATOM 2149 O O . HIS A 1 279 ? -7.024 -12.615 6.444 1.00 73.50 279 HIS A O 1
ATOM 2155 N N . GLU A 1 280 ? -6.664 -14.134 8.052 1.00 76.44 280 GLU A N 1
ATOM 21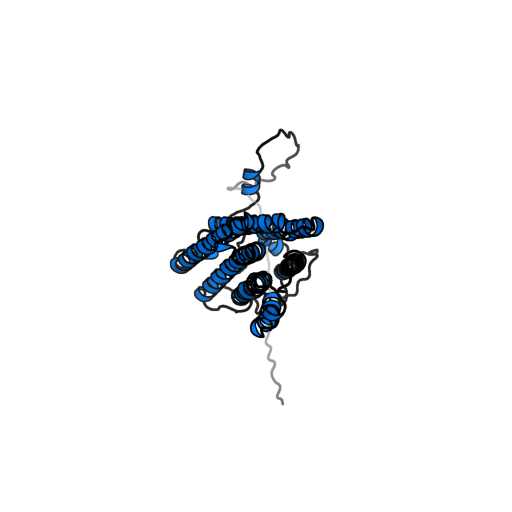56 C CA . GLU A 1 280 ? -5.233 -14.335 7.774 1.00 76.44 280 GLU A CA 1
ATOM 2157 C C . GLU A 1 280 ? -4.977 -14.979 6.412 1.00 76.44 280 GLU A C 1
ATOM 2159 O O . GLU A 1 280 ? -4.026 -14.608 5.725 1.00 76.44 280 GLU A O 1
ATOM 2164 N N . ASN A 1 281 ? -5.869 -15.866 5.950 1.00 78.44 281 ASN A N 1
ATOM 2165 C CA . ASN A 1 281 ? -5.777 -16.431 4.597 1.00 78.44 281 ASN A CA 1
ATOM 2166 C C . ASN A 1 281 ? -5.800 -15.333 3.528 1.00 78.44 281 ASN A C 1
ATOM 2168 O O . ASN A 1 281 ? -5.265 -15.496 2.431 1.00 78.44 281 ASN A O 1
ATOM 2172 N N . TRP A 1 282 ? -6.404 -14.192 3.848 1.00 78.38 282 TRP A N 1
ATOM 2173 C CA . TRP A 1 282 ? -6.408 -13.068 2.940 1.00 78.38 282 TRP A CA 1
ATOM 2174 C C . TRP A 1 282 ? -5.125 -12.249 2.991 1.00 78.38 282 TRP A C 1
ATOM 2176 O O . TRP A 1 282 ? -4.642 -11.771 1.969 1.00 78.38 282 TRP A O 1
ATOM 2186 N N . HIS A 1 283 ? -4.505 -12.135 4.159 1.00 83.00 283 HIS A N 1
ATOM 2187 C CA . HIS A 1 283 ? -3.161 -11.581 4.225 1.00 83.00 283 HIS A CA 1
ATOM 2188 C C . HIS A 1 283 ? -2.171 -12.429 3.414 1.00 83.00 283 HIS A C 1
ATOM 2190 O O . HIS A 1 283 ? -1.324 -11.848 2.740 1.00 83.00 283 HIS A O 1
ATOM 2196 N N . CYS A 1 284 ? -2.341 -13.759 3.344 1.00 85.56 284 CYS A N 1
ATOM 2197 C CA . CYS A 1 284 ? -1.568 -14.604 2.422 1.00 85.56 284 CYS A CA 1
ATOM 2198 C C . CYS A 1 284 ? -1.759 -14.216 0.953 1.00 85.56 284 CYS A C 1
ATOM 2200 O O . CYS A 1 284 ? -0.777 -14.060 0.231 1.00 85.56 284 CYS A O 1
ATOM 2202 N N . ALA A 1 285 ? -2.999 -14.073 0.478 1.00 84.50 285 ALA A N 1
ATOM 2203 C CA . ALA A 1 285 ? -3.208 -13.788 -0.940 1.00 84.50 285 ALA A CA 1
ATOM 2204 C C . ALA A 1 285 ? -2.925 -12.313 -1.312 1.00 84.50 285 ALA A C 1
ATOM 2206 O O . ALA A 1 285 ? -2.506 -12.053 -2.439 1.00 84.50 285 ALA A O 1
ATOM 2207 N N . ILE A 1 286 ? -3.000 -11.369 -0.362 1.00 88.12 286 ILE A N 1
ATOM 2208 C CA . ILE A 1 286 ? -2.432 -10.015 -0.518 1.00 88.12 286 ILE A CA 1
ATOM 2209 C C . ILE A 1 286 ? -0.898 -10.070 -0.573 1.00 88.12 286 ILE A C 1
ATOM 2211 O O . ILE A 1 286 ? -0.293 -9.389 -1.397 1.00 88.12 286 ILE A O 1
ATOM 2215 N N . LEU A 1 287 ? -0.251 -10.894 0.256 1.00 91.62 287 LEU A N 1
ATOM 2216 C CA . LEU A 1 287 ? 1.198 -11.084 0.193 1.00 91.62 287 LEU A CA 1
ATOM 2217 C C . LEU A 1 287 ? 1.620 -11.664 -1.164 1.00 91.62 287 LEU A C 1
ATOM 2219 O O . LEU A 1 287 ? 2.552 -11.152 -1.777 1.00 91.62 287 LEU A O 1
ATOM 2223 N N . LEU A 1 288 ? 0.901 -12.671 -1.672 1.00 91.56 288 LEU A N 1
ATOM 2224 C CA . LEU A 1 288 ? 1.132 -13.226 -3.008 1.00 91.56 288 LEU A CA 1
ATOM 2225 C C . LEU A 1 288 ? 0.989 -12.157 -4.102 1.00 91.56 288 LEU A C 1
ATOM 2227 O O . LEU A 1 288 ? 1.833 -12.081 -4.998 1.00 91.56 288 LEU A O 1
ATOM 2231 N N . LEU A 1 289 ? -0.043 -11.311 -4.017 1.00 92.94 289 LEU A N 1
ATOM 2232 C CA . LEU A 1 289 ? -0.210 -10.161 -4.907 1.00 92.94 289 LEU A CA 1
ATOM 2233 C C . LEU A 1 289 ? 1.010 -9.236 -4.851 1.00 92.94 289 LEU A C 1
ATOM 2235 O O . LEU A 1 289 ? 1.589 -8.948 -5.896 1.00 92.94 2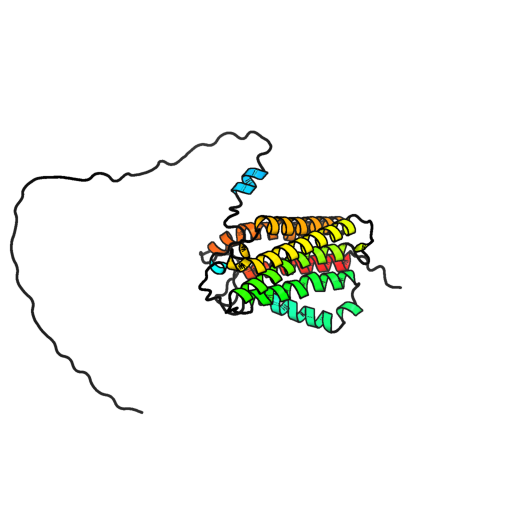89 LEU A O 1
ATOM 2239 N N . HIS A 1 290 ? 1.435 -8.826 -3.654 1.00 94.69 290 HIS A N 1
ATOM 2240 C CA . HIS A 1 290 ? 2.590 -7.945 -3.476 1.00 94.69 290 HIS A CA 1
ATOM 2241 C C . HIS A 1 290 ? 3.879 -8.563 -4.027 1.00 94.69 290 HIS A C 1
ATOM 2243 O O . HIS A 1 290 ? 4.648 -7.877 -4.700 1.00 94.69 290 HIS A O 1
ATOM 2249 N N . CYS A 1 291 ? 4.108 -9.861 -3.807 1.00 95.12 291 CYS A N 1
ATOM 2250 C CA . CYS A 1 291 ? 5.248 -10.578 -4.381 1.00 95.12 291 CYS A CA 1
ATOM 2251 C C . CYS A 1 291 ? 5.192 -10.598 -5.915 1.00 95.12 291 CYS A C 1
ATOM 2253 O O . CYS A 1 291 ? 6.212 -10.403 -6.572 1.00 95.12 291 CYS A O 1
ATOM 2255 N N . THR A 1 292 ? 4.003 -10.780 -6.492 1.00 93.44 292 THR A N 1
ATOM 2256 C CA . THR A 1 292 ? 3.813 -10.791 -7.950 1.00 93.44 292 THR A CA 1
ATOM 2257 C C . THR A 1 292 ? 4.019 -9.401 -8.557 1.00 93.44 292 THR A C 1
ATOM 2259 O O . THR A 1 292 ? 4.648 -9.266 -9.606 1.00 93.44 292 THR A O 1
ATOM 2262 N N . GLN A 1 293 ? 3.551 -8.351 -7.880 1.00 94.44 293 GLN A N 1
ATOM 2263 C CA . GLN A 1 293 ? 3.792 -6.961 -8.268 1.00 94.44 293 GLN A CA 1
ATOM 2264 C C . GLN A 1 293 ? 5.281 -6.594 -8.160 1.00 94.44 293 GLN A C 1
ATOM 2266 O O . GLN A 1 293 ? 5.813 -5.968 -9.074 1.00 94.44 293 GLN A O 1
ATOM 2271 N N . LEU A 1 294 ? 5.971 -7.025 -7.094 1.00 94.44 294 LEU A N 1
ATOM 2272 C CA . LEU A 1 294 ? 7.419 -6.844 -6.950 1.00 94.44 294 LEU A CA 1
ATOM 2273 C C . LEU A 1 294 ? 8.175 -7.564 -8.070 1.00 94.44 294 LEU A C 1
ATOM 2275 O O . LEU A 1 294 ? 9.079 -6.986 -8.665 1.00 94.44 294 LEU A O 1
ATOM 2279 N N . TYR A 1 295 ? 7.786 -8.800 -8.391 1.00 92.56 295 TYR A N 1
ATOM 2280 C CA . TYR A 1 295 ? 8.357 -9.542 -9.513 1.00 92.56 295 TYR A CA 1
ATOM 2281 C C . TYR A 1 295 ? 8.177 -8.787 -10.836 1.00 92.56 295 TYR A C 1
ATOM 2283 O O . TYR A 1 295 ? 9.150 -8.593 -11.565 1.00 92.56 295 TYR A O 1
ATOM 2291 N N . ALA A 1 296 ? 6.960 -8.307 -11.118 1.00 91.50 296 ALA A N 1
ATOM 2292 C CA . ALA A 1 296 ? 6.675 -7.520 -12.314 1.00 91.50 296 ALA A CA 1
ATOM 2293 C C . ALA A 1 296 ? 7.540 -6.252 -12.367 1.00 91.50 296 ALA A C 1
ATOM 2295 O O . ALA A 1 296 ? 8.130 -5.943 -13.401 1.00 91.50 296 ALA A O 1
ATOM 2296 N N . MET A 1 297 ? 7.660 -5.541 -11.245 1.00 89.31 297 MET A N 1
ATOM 2297 C CA . MET A 1 297 ? 8.447 -4.315 -11.158 1.00 89.31 297 MET A CA 1
ATOM 2298 C C . MET A 1 297 ? 9.933 -4.573 -11.401 1.00 89.31 297 MET A C 1
ATOM 2300 O O . MET A 1 297 ? 10.541 -3.896 -12.224 1.00 89.31 297 MET A O 1
ATOM 2304 N N . SER A 1 298 ? 10.497 -5.591 -10.752 1.00 86.12 298 SER A N 1
ATOM 2305 C CA . SER A 1 298 ? 11.910 -5.959 -10.886 1.00 86.12 298 SER A CA 1
ATOM 2306 C C . SER A 1 298 ? 12.278 -6.479 -12.278 1.00 86.12 298 SER A C 1
ATOM 2308 O O . SER A 1 298 ? 13.457 -6.481 -12.622 1.00 86.12 298 SER A O 1
ATOM 2310 N N . ARG A 1 299 ? 11.304 -6.938 -13.076 1.00 79.56 299 ARG A N 1
ATOM 2311 C CA . ARG A 1 299 ? 11.515 -7.432 -14.448 1.00 79.56 299 ARG A CA 1
ATOM 2312 C C . ARG A 1 299 ? 11.246 -6.392 -15.537 1.00 79.56 299 ARG A C 1
ATOM 2314 O O . ARG A 1 299 ? 11.852 -6.493 -16.599 1.00 79.56 299 ARG A O 1
ATOM 2321 N N . HIS A 1 300 ? 10.332 -5.449 -15.307 1.00 64.81 300 HIS A N 1
ATOM 2322 C CA . HIS A 1 300 ? 9.808 -4.564 -16.358 1.00 64.81 300 HIS A CA 1
ATOM 2323 C C . HIS A 1 300 ? 10.097 -3.078 -16.155 1.00 64.81 300 HIS A C 1
ATOM 2325 O O . HIS A 1 300 ? 10.051 -2.329 -17.129 1.00 64.81 300 HIS A O 1
ATOM 2331 N N . VAL A 1 301 ? 10.440 -2.634 -14.942 1.00 60.28 301 VAL A N 1
ATOM 2332 C CA . VAL A 1 301 ? 11.158 -1.364 -14.803 1.00 60.28 301 VAL A CA 1
ATOM 2333 C C . VAL A 1 301 ? 12.565 -1.673 -15.275 1.00 60.28 301 VAL A C 1
ATOM 2335 O O . VAL A 1 301 ? 13.322 -2.325 -14.558 1.00 60.28 301 VAL A O 1
ATOM 2338 N N . GLY A 1 302 ? 12.838 -1.323 -16.535 1.00 45.88 302 GLY A N 1
ATOM 2339 C CA . GLY A 1 302 ? 14.105 -1.590 -17.194 1.00 45.88 302 GLY A CA 1
ATOM 2340 C C . GLY A 1 302 ? 15.249 -1.333 -16.228 1.00 45.88 302 GLY A C 1
ATOM 2341 O O . GLY A 1 302 ? 15.390 -0.236 -15.686 1.00 45.88 302 GLY A O 1
ATOM 2342 N N . TRP A 1 303 ? 16.055 -2.365 -16.007 1.00 43.31 303 TRP A N 1
ATOM 2343 C CA . TRP A 1 303 ? 17.427 -2.176 -15.588 1.00 43.31 303 TRP A CA 1
ATOM 2344 C C . TRP A 1 303 ? 18.109 -1.536 -16.797 1.00 43.31 303 TRP A C 1
ATOM 2346 O O . TRP A 1 303 ? 18.829 -2.200 -17.536 1.00 43.31 303 TRP A O 1
ATOM 2356 N N . GLU A 1 304 ? 17.821 -0.261 -17.064 1.00 37.62 304 GLU A N 1
ATOM 2357 C CA . GLU A 1 304 ? 18.807 0.568 -17.733 1.00 37.62 304 GLU A CA 1
ATOM 2358 C C . GLU A 1 304 ? 19.944 0.649 -16.733 1.00 37.62 304 GLU A C 1
ATOM 2360 O O . GLU A 1 304 ? 19.911 1.365 -15.730 1.00 37.62 304 GLU A O 1
ATOM 2365 N N . VAL A 1 305 ? 20.843 -0.302 -16.959 1.00 35.00 305 VAL A N 1
ATOM 2366 C CA . VAL A 1 305 ? 22.141 -0.482 -16.358 1.00 35.00 305 VAL A CA 1
ATOM 2367 C C . VAL A 1 305 ? 22.686 0.899 -16.044 1.00 35.00 305 VAL A C 1
ATOM 2369 O O . VAL A 1 305 ? 22.877 1.725 -16.932 1.00 35.00 305 VAL A O 1
ATOM 2372 N N . VAL A 1 306 ? 22.899 1.138 -14.753 1.00 34.22 306 VAL A N 1
ATOM 2373 C CA . VAL A 1 306 ? 23.914 2.084 -14.317 1.00 34.22 306 VAL A CA 1
ATOM 2374 C C . VAL A 1 306 ? 25.212 1.584 -14.950 1.00 34.22 306 VAL A C 1
ATOM 2376 O O . VAL A 1 306 ? 25.794 0.612 -14.470 1.00 34.22 306 VAL A O 1
ATOM 2379 N N . ALA A 1 307 ? 25.564 2.174 -16.086 1.00 29.02 307 ALA A N 1
ATOM 2380 C CA . ALA A 1 307 ? 26.893 2.163 -16.670 1.00 29.02 307 ALA A CA 1
ATOM 2381 C C . ALA A 1 307 ? 27.459 3.571 -16.490 1.00 29.02 307 ALA A C 1
ATOM 2383 O O . ALA A 1 307 ? 26.702 4.539 -16.747 1.00 29.02 307 ALA A O 1
#

pLDDT: mean 71.97, std 24.71, range [25.83, 98.12]

Foldseek 3Di:
DDDDDDDDDDDDDDDDDDDDDDDDDDDDDDDDDDDDDDDDDDDDDDDDDDDPDPVVVVVLQPVVPQQDDVQVVDPPNPDQAADLPVLVVQQVVLCVCVVVCVCVVPDAPLLSLLSCLARHQLSVLVCLQHHDPDPDPLSNLVSVLSNLLSLLSNLLSLLVSLCPPPLCPDPDPSSVLSVVSVVLSVVSNVQLVVLSVCCVVDNSCPRVVVSSVVSSLSSLVSSLVSLVVQQPPPVLNVVLCCLRPVVVVVCSSCVSVVQVCPPDPPDPDDDDPSYRGPVVVNVVSSVVSSVSSSVSSRVGVDCPDPD

Sequence (307 aa):
MGARARRRSNADRRSDGSSNEAGASSQSDDEEPRPPAHRAVSSLRKASSSFGSFEKLHELADWKQVGLHKRYADQALHRPIARGWIHLVVASGVSAIVLSGVLSSVAPAPVVTFVVTTFMLPYWASVGLHWIPWRKRTAHDIALVCDFIGISLGFSGQTASWAGRGWIRSRTFVAAAARLNALCTASLVAVMTVGLLKRKKQPVMLYKRKFRFAVVGANMALLAFAESASIADRRLNVFIQILGKALVPGYFLRCVAVDAKIGRRGWPLPTWDGVWSAHENWHCAILLLHCTQLYAMSRHVGWEVVA